Protein AF-A0A2N4YP76-F1 (afdb_monomer_lite)

pLDDT: mean 96.49, std 4.51, range [64.56, 98.94]

Foldseek 3Di:
DQAEEQEAAFLVSQVVQCVVLVVDPRYAYAAFHALLRLVVDDPVRLVSSLVSCPRPRHQAHDPAFDAPPVCNDPPVSRLVRRLSSLVSQLVVLGEYEYEDHPQQVVRCVSCVVRLVSHPAYEHACDQDALVSVVVCVVSPHAYEHELCCLDPVRNVRVVVCVVVHDPVRYDYDHPFQANDNPPDPPDDPDNGD

InterPro domains:
  IPR001130 3'-5' ssDNA/RNA exonuclease TatD-like [PF01026] (2-186)
  IPR001130 3'-5' ssDNA/RNA exonuclease TatD-like [PIRSF005902] (1-183)
  IPR001130 3'-5' ssDNA/RNA exonuclease TatD-like [cd01310] (1-182)
  IPR018228 Deoxyribonuclease, TatD-related, conserved site [PS01090] (95-105)
  IPR018228 Deoxyribonuclease, TatD-related, conserved site [PS01091] (161-177)
  IPR032466 Metal-dependent hydrolase [SSF51556] (1-193)
  IPR050891 TatD-type Metallo-dependent Hydrolase [PTHR10060] (1-184)

Radius of gyration: 16.31 Å; chains: 1; bounding box: 38×35×45 Å

Structure (mmCIF, N/CA/C/O backbone):
data_AF-A0A2N4YP76-F1
#
_entry.id   AF-A0A2N4YP76-F1
#
loop_
_atom_site.group_PDB
_atom_site.id
_atom_site.type_symbol
_atom_site.label_atom_id
_atom_site.label_alt_id
_atom_site.label_comp_id
_atom_site.label_asym_id
_atom_site.label_entity_id
_atom_site.label_seq_id
_atom_site.pdbx_PDB_ins_code
_atom_site.Cartn_x
_atom_site.Cartn_y
_atom_site.Cartn_z
_atom_site.occupancy
_atom_site.B_iso_or_equiv
_atom_site.auth_seq_id
_atom_site.auth_comp_id
_atom_site.auth_asym_id
_atom_site.auth_atom_id
_atom_site.pdbx_PDB_model_num
ATOM 1 N N . VAL A 1 1 ? -5.312 -4.808 -19.546 1.00 89.19 1 VAL A N 1
ATOM 2 C CA . VAL A 1 1 ? -5.594 -4.383 -18.156 1.00 89.19 1 VAL A CA 1
ATOM 3 C C . VAL A 1 1 ? -7.102 -4.237 -18.027 1.00 89.19 1 VAL A C 1
ATOM 5 O O . VAL A 1 1 ? -7.674 -3.541 -18.854 1.00 89.19 1 VAL A O 1
ATOM 8 N N . HIS A 1 2 ? -7.742 -4.953 -17.097 1.00 94.50 2 HIS A N 1
ATOM 9 C CA . HIS A 1 2 ? -9.207 -4.934 -16.904 1.00 94.50 2 HIS A CA 1
ATOM 10 C C . HIS A 1 2 ? -9.650 -4.123 -15.677 1.00 94.50 2 HIS A C 1
ATOM 12 O O . HIS A 1 2 ? -10.835 -3.845 -15.533 1.00 94.50 2 HIS A O 1
ATOM 18 N N . GLY A 1 3 ? -8.705 -3.731 -14.821 1.00 97.12 3 GLY A N 1
ATOM 19 C CA . GLY A 1 3 ? -8.939 -2.840 -13.697 1.00 97.12 3 GLY A CA 1
ATOM 20 C C . GLY A 1 3 ? -7.639 -2.188 -13.235 1.00 97.12 3 GLY A C 1
ATOM 21 O O . GLY A 1 3 ? -6.561 -2.729 -13.494 1.00 97.12 3 GLY A O 1
ATOM 22 N N . MET A 1 4 ? -7.745 -1.027 -12.595 1.00 98.19 4 MET A N 1
ATOM 23 C CA . MET A 1 4 ? -6.620 -0.277 -12.029 1.00 98.19 4 MET A CA 1
ATOM 24 C C . MET A 1 4 ? -6.944 0.147 -10.597 1.00 98.19 4 MET A C 1
ATOM 26 O O . MET A 1 4 ? -8.053 0.603 -10.322 1.00 98.19 4 MET A O 1
ATOM 30 N N . LE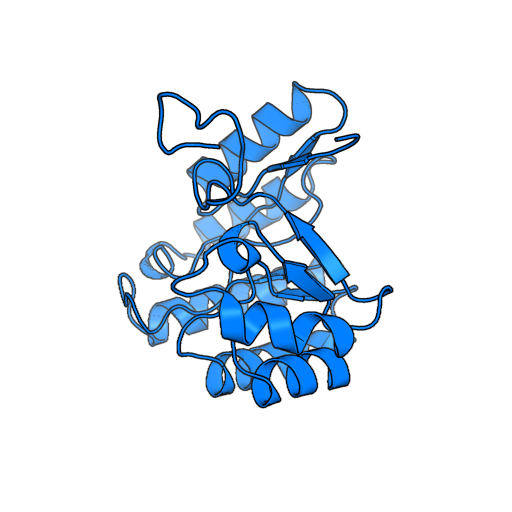U A 1 5 ? -5.966 0.015 -9.703 1.00 98.69 5 LEU A N 1
ATOM 31 C CA . LEU A 1 5 ? -6.016 0.570 -8.355 1.00 98.69 5 LEU A CA 1
ATOM 32 C C . LEU A 1 5 ? -5.124 1.814 -8.326 1.00 98.69 5 LEU A C 1
ATOM 34 O O . LEU A 1 5 ? -3.922 1.720 -8.550 1.00 98.69 5 LEU A O 1
ATOM 38 N N . LEU A 1 6 ? -5.732 2.978 -8.127 1.00 98.69 6 LEU A N 1
ATOM 39 C CA . LEU A 1 6 ? -5.060 4.270 -8.093 1.00 98.69 6 LEU A CA 1
ATOM 40 C C . LEU A 1 6 ? -4.583 4.553 -6.666 1.00 98.69 6 LEU A C 1
ATOM 42 O O . LEU A 1 6 ? -5.397 4.687 -5.749 1.00 98.69 6 LEU A O 1
ATOM 46 N N . THR A 1 7 ? -3.273 4.643 -6.483 1.00 98.69 7 THR A N 1
ATOM 47 C CA . THR A 1 7 ? -2.667 4.817 -5.163 1.00 98.69 7 THR A CA 1
ATOM 48 C C . THR A 1 7 ? -2.802 6.258 -4.671 1.00 98.69 7 THR A C 1
ATOM 50 O O . THR A 1 7 ? -2.434 7.200 -5.372 1.00 98.69 7 THR A O 1
ATOM 53 N N . GLY A 1 8 ? -3.320 6.434 -3.457 1.00 98.62 8 GLY A N 1
ATOM 54 C CA . GLY A 1 8 ? -3.218 7.676 -2.693 1.00 98.62 8 GLY A CA 1
ATOM 55 C C . GLY A 1 8 ? -2.054 7.599 -1.707 1.00 98.62 8 GLY A C 1
ATOM 56 O O . GLY A 1 8 ? -1.984 6.645 -0.937 1.00 98.62 8 GLY A O 1
ATOM 57 N N . THR A 1 9 ? -1.151 8.584 -1.713 1.00 98.56 9 THR A N 1
ATOM 58 C CA . THR A 1 9 ? 0.028 8.593 -0.817 1.00 98.56 9 THR A CA 1
ATOM 59 C C . THR A 1 9 ? -0.056 9.637 0.300 1.00 98.56 9 THR A C 1
ATOM 61 O O . THR A 1 9 ? 0.714 9.606 1.253 1.00 98.56 9 THR A O 1
ATOM 64 N N . ASN A 1 10 ? -1.028 10.540 0.234 1.00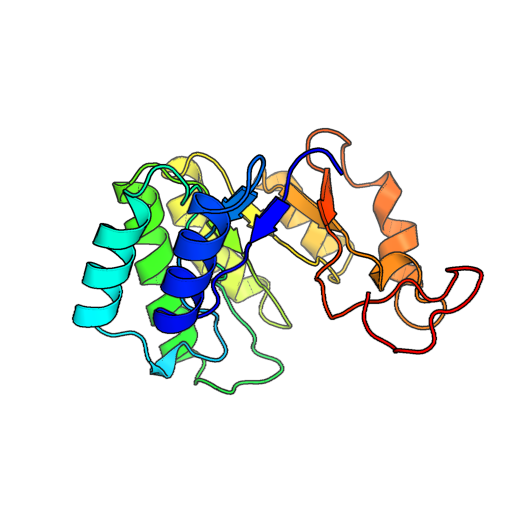 98.56 10 ASN A N 1
ATOM 65 C CA . ASN A 1 10 ? -1.410 11.460 1.303 1.00 98.56 10 ASN A CA 1
ATOM 66 C C . ASN A 1 10 ? -2.884 11.849 1.132 1.00 98.56 10 ASN A C 1
ATOM 68 O O . ASN A 1 10 ? -3.543 11.412 0.186 1.00 98.56 10 ASN A O 1
ATOM 72 N N . LEU A 1 11 ? -3.430 12.676 2.028 1.00 98.50 11 LEU A N 1
ATOM 73 C CA . LEU A 1 11 ? -4.843 13.060 1.963 1.00 98.50 11 LEU A CA 1
ATOM 74 C C . LEU A 1 11 ? -5.223 13.772 0.641 1.00 98.50 11 LEU A C 1
ATOM 76 O O . LEU A 1 11 ? -6.173 13.317 -0.004 1.00 98.50 11 LEU A O 1
ATOM 80 N N . PRO A 1 12 ? -4.524 14.835 0.185 1.00 98.62 12 PRO A N 1
ATOM 81 C CA . PRO A 1 12 ? -4.821 15.463 -1.104 1.00 98.62 12 PRO A CA 1
ATOM 82 C C . PRO A 1 12 ? -4.757 14.508 -2.301 1.00 98.62 12 PRO A C 1
ATOM 84 O O . PRO A 1 12 ? -5.600 14.599 -3.199 1.00 98.62 12 PRO A O 1
ATOM 87 N N . GLU A 1 13 ? -3.777 13.604 -2.339 1.00 98.69 13 GLU A N 1
ATOM 88 C CA . GLU A 1 13 ? -3.642 12.623 -3.419 1.00 98.69 13 GLU A CA 1
ATOM 89 C C . GLU A 1 13 ? -4.694 11.520 -3.338 1.00 98.69 13 GLU A C 1
ATOM 91 O O . GLU A 1 13 ? -5.275 11.171 -4.360 1.00 98.69 13 GLU A O 1
ATOM 96 N N . SER A 1 14 ? -5.039 11.051 -2.140 1.00 98.81 14 SER A N 1
ATOM 97 C CA . SER A 1 14 ? -6.125 10.086 -1.930 1.00 98.81 14 SER A CA 1
ATOM 98 C C . SER A 1 14 ? -7.459 10.641 -2.435 1.00 98.81 14 SER A C 1
ATOM 100 O O . SER A 1 14 ? -8.209 9.959 -3.130 1.00 98.81 14 SER A O 1
ATOM 102 N N . GLN A 1 15 ? -7.742 11.920 -2.167 1.00 98.75 15 GLN A N 1
ATOM 103 C CA . GLN A 1 15 ? -8.933 12.593 -2.693 1.00 98.75 15 GLN A CA 1
ATOM 104 C C . GLN A 1 15 ? -8.907 12.715 -4.225 1.00 98.75 15 GLN A C 1
ATOM 106 O O . GLN A 1 15 ? -9.950 12.642 -4.873 1.00 98.75 15 GLN A O 1
ATOM 111 N N . GLN A 1 16 ? -7.735 12.933 -4.826 1.00 98.69 16 GLN A N 1
ATOM 112 C CA . GLN A 1 16 ? -7.593 12.965 -6.285 1.00 98.69 16 GLN A CA 1
ATOM 113 C C . GLN A 1 16 ? -7.789 11.576 -6.898 1.00 98.69 16 GLN A C 1
ATOM 115 O O . GLN A 1 16 ? -8.546 11.451 -7.862 1.00 98.69 16 GLN A O 1
ATOM 120 N N . ALA A 1 17 ? -7.178 10.547 -6.312 1.00 98.75 17 ALA A N 1
ATOM 121 C CA . ALA A 1 17 ? -7.305 9.158 -6.733 1.00 98.75 17 ALA A CA 1
ATOM 122 C C . ALA A 1 17 ? -8.768 8.696 -6.685 1.00 98.75 17 ALA A C 1
ATOM 124 O O . ALA A 1 17 ? -9.267 8.166 -7.676 1.00 98.75 17 ALA A O 1
ATOM 125 N N . GLN A 1 18 ? -9.493 8.995 -5.602 1.00 98.69 18 GLN A N 1
ATOM 126 C CA . GLN A 1 18 ? -10.920 8.682 -5.477 1.00 98.69 18 GLN A CA 1
ATOM 127 C C . GLN A 1 18 ? -11.770 9.392 -6.543 1.00 98.69 18 GLN A C 1
ATOM 129 O O . GLN A 1 18 ? -12.637 8.766 -7.164 1.00 98.69 18 GLN A O 1
ATOM 134 N N . ARG A 1 19 ? -11.503 10.676 -6.825 1.00 98.62 19 ARG A N 1
ATOM 135 C CA . ARG A 1 19 ? -12.207 11.412 -7.890 1.00 98.62 19 ARG A CA 1
ATOM 136 C C . ARG A 1 19 ? -11.948 10.810 -9.268 1.00 98.62 19 ARG A C 1
ATOM 138 O O . ARG A 1 19 ? -12.878 10.685 -10.062 1.00 98.62 19 ARG A O 1
ATOM 145 N N . MET A 1 20 ? -10.707 10.421 -9.553 1.00 98.44 20 MET A N 1
ATOM 146 C CA . MET A 1 20 ? -10.356 9.749 -10.805 1.00 98.44 20 MET A CA 1
ATOM 147 C C . MET A 1 20 ? -11.025 8.377 -10.908 1.00 98.44 20 MET A C 1
ATOM 149 O O . MET A 1 20 ? -11.612 8.067 -11.943 1.00 98.44 20 MET A O 1
ATOM 153 N N . ALA A 1 21 ? -11.003 7.588 -9.834 1.00 98.50 21 ALA A N 1
ATOM 154 C CA . ALA A 1 21 ? -11.652 6.284 -9.783 1.00 98.50 21 ALA A CA 1
ATOM 155 C C . ALA A 1 21 ? -13.175 6.381 -9.970 1.00 98.50 21 ALA A C 1
ATOM 157 O O . ALA A 1 21 ? -13.782 5.520 -10.595 1.00 98.50 21 ALA A O 1
ATOM 158 N N . SER A 1 22 ? -13.790 7.471 -9.507 1.00 97.81 22 SER A N 1
ATOM 159 C CA . SER A 1 22 ? -15.216 7.745 -9.728 1.00 97.81 22 SER A CA 1
ATOM 160 C C . SER A 1 22 ? -15.542 8.158 -11.164 1.00 97.81 22 SER A C 1
ATOM 162 O O . SER A 1 22 ? -16.673 7.985 -11.614 1.00 97.81 22 SER A O 1
ATOM 164 N N . HIS A 1 23 ? -14.575 8.730 -11.882 1.00 97.94 23 HIS A N 1
ATOM 165 C CA . HIS A 1 23 ? -14.768 9.225 -13.243 1.00 97.94 23 HIS A CA 1
ATOM 166 C C . HIS A 1 23 ? -14.539 8.147 -14.312 1.00 97.94 23 HIS A C 1
ATOM 168 O O . HIS A 1 23 ? -15.233 8.132 -15.329 1.00 97.94 23 HIS A O 1
ATOM 174 N N . TYR A 1 24 ? -13.576 7.249 -14.097 1.00 97.62 24 TYR A N 1
ATOM 175 C CA . TYR A 1 24 ? -13.190 6.226 -15.068 1.00 97.62 24 TYR A CA 1
ATOM 176 C C . TYR A 1 24 ? -13.703 4.838 -14.668 1.00 97.62 24 TYR A C 1
ATOM 178 O O . TYR A 1 24 ? -13.516 4.385 -13.544 1.00 97.62 24 TYR A O 1
ATOM 186 N N . SER A 1 25 ? -14.315 4.120 -15.612 1.00 96.38 25 SER A N 1
ATOM 187 C CA . SER A 1 25 ? -14.775 2.745 -15.391 1.00 96.38 25 SER A CA 1
ATOM 188 C C . SER A 1 25 ? -13.609 1.777 -15.172 1.00 96.38 25 SER A C 1
ATOM 190 O O . SER A 1 25 ? -12.620 1.839 -15.903 1.00 96.38 25 SER A O 1
ATOM 192 N N . GLY A 1 26 ? -13.764 0.826 -14.246 1.00 97.06 26 GLY A N 1
ATOM 193 C CA . GLY A 1 26 ? -12.725 -0.164 -13.936 1.00 97.06 26 GLY A CA 1
ATOM 194 C C . GLY A 1 26 ? -11.577 0.398 -13.092 1.00 97.06 26 GLY A C 1
ATOM 195 O O . GLY A 1 26 ? -10.505 -0.201 -13.048 1.00 97.06 26 GLY A O 1
ATOM 196 N N . CYS A 1 27 ? -11.784 1.540 -12.440 1.00 98.38 27 CYS A N 1
ATOM 197 C CA . CYS A 1 27 ? -10.824 2.130 -11.522 1.00 98.38 27 CYS A CA 1
ATOM 198 C C . CYS A 1 27 ? -11.354 2.090 -10.089 1.00 98.38 27 CYS A C 1
ATOM 200 O O . CYS A 1 27 ? -12.520 2.382 -9.831 1.00 98.38 27 CYS A O 1
ATOM 202 N N . TRP A 1 28 ? -10.455 1.787 -9.165 1.00 98.81 28 TRP A N 1
ATOM 203 C CA . TRP A 1 28 ? -10.631 1.937 -7.725 1.00 98.81 28 TRP A CA 1
ATOM 204 C C . TRP A 1 28 ? -9.456 2.735 -7.181 1.00 98.81 28 TRP A C 1
ATOM 206 O O . TRP A 1 28 ? -8.494 2.988 -7.904 1.00 98.81 28 TRP A O 1
ATOM 216 N N . SER A 1 29 ? -9.506 3.125 -5.918 1.00 98.88 29 SER A N 1
ATOM 217 C CA . SER A 1 29 ? -8.411 3.828 -5.265 1.00 98.88 29 SER A CA 1
ATOM 218 C C . SER A 1 29 ? -8.131 3.297 -3.868 1.00 98.88 29 SER A C 1
ATOM 220 O O . SER A 1 29 ? -8.958 2.624 -3.248 1.00 98.88 29 SER A O 1
ATOM 222 N N . THR A 1 30 ? -6.951 3.628 -3.365 1.00 98.94 30 THR A N 1
ATOM 223 C CA . THR A 1 30 ? -6.621 3.531 -1.944 1.00 98.94 30 THR A CA 1
ATOM 224 C C . THR A 1 30 ? -6.822 4.899 -1.278 1.00 98.94 30 THR A C 1
ATOM 226 O O . THR A 1 30 ? -6.947 5.920 -1.963 1.00 98.94 30 THR A O 1
ATOM 229 N N . ALA A 1 31 ? -6.862 4.937 0.053 1.00 98.94 31 ALA A N 1
ATOM 230 C CA . ALA A 1 31 ? -6.745 6.180 0.810 1.00 98.94 31 ALA A CA 1
ATOM 231 C C . ALA A 1 31 ? -5.819 5.997 2.015 1.00 98.94 31 ALA A C 1
ATOM 233 O O . ALA A 1 31 ? -6.031 5.102 2.836 1.00 98.94 31 ALA A O 1
ATOM 234 N N . GLY A 1 32 ? -4.803 6.847 2.136 1.00 98.75 32 GLY A N 1
ATOM 235 C CA . GLY A 1 32 ? -3.802 6.722 3.188 1.00 98.75 32 GLY A CA 1
ATOM 236 C C . GLY A 1 32 ? -2.747 7.821 3.178 1.00 98.75 32 GLY A C 1
ATOM 237 O O . GLY A 1 32 ? -2.850 8.816 2.457 1.00 98.75 32 GLY A O 1
ATOM 238 N N . VAL A 1 33 ? -1.750 7.631 4.038 1.00 98.88 33 VAL A N 1
ATOM 239 C CA . VAL A 1 33 ? -0.568 8.476 4.199 1.00 98.88 33 VAL A CA 1
ATOM 240 C C . VAL A 1 33 ? 0.674 7.588 4.194 1.00 98.88 33 VAL A C 1
ATOM 242 O O . VAL A 1 33 ? 0.889 6.774 5.100 1.00 98.88 33 VAL A O 1
ATOM 245 N N . HIS A 1 34 ? 1.489 7.784 3.167 1.00 98.81 34 HIS A N 1
ATOM 246 C CA . HIS A 1 34 ? 2.745 7.104 2.916 1.00 98.81 34 HIS A CA 1
ATOM 247 C C . HIS A 1 34 ? 3.794 7.530 3.956 1.00 98.81 34 HIS A C 1
ATOM 249 O O . HIS A 1 34 ? 3.777 8.682 4.398 1.00 98.81 34 HIS A O 1
ATOM 255 N N . PRO A 1 35 ? 4.748 6.660 4.345 1.00 98.56 35 PRO A N 1
ATOM 256 C CA . PRO A 1 35 ? 5.790 6.985 5.323 1.00 98.56 35 PRO A CA 1
ATOM 257 C C . PRO A 1 35 ? 6.565 8.273 5.040 1.00 98.56 35 PRO A C 1
ATOM 259 O O . PRO A 1 35 ? 6.999 8.945 5.973 1.00 98.56 35 PRO A O 1
ATOM 262 N N . HIS A 1 36 ? 6.742 8.656 3.775 1.00 98.19 36 HIS A N 1
ATOM 263 C CA . HIS A 1 36 ? 7.417 9.920 3.453 1.00 98.19 36 HIS A CA 1
ATOM 264 C C . HIS A 1 36 ? 6.659 11.136 4.000 1.00 98.19 36 HIS A C 1
ATOM 266 O O . HIS A 1 36 ? 7.300 12.047 4.520 1.00 98.19 36 HIS A O 1
ATOM 272 N N . ASP A 1 37 ? 5.327 11.082 3.991 1.00 97.94 37 ASP A N 1
ATOM 273 C CA . ASP A 1 37 ? 4.422 12.119 4.493 1.00 97.94 37 ASP A CA 1
ATOM 274 C C . ASP A 1 37 ? 3.905 11.814 5.914 1.00 97.94 37 ASP A C 1
ATOM 276 O O . ASP A 1 37 ? 2.942 12.435 6.371 1.00 97.94 37 ASP A O 1
ATOM 280 N N . GLY A 1 38 ? 4.530 10.883 6.648 1.00 97.06 38 GLY A N 1
ATOM 281 C CA . GLY A 1 38 ? 4.103 10.476 7.995 1.00 97.06 38 GLY A CA 1
ATOM 282 C C . GLY A 1 38 ? 3.993 11.635 8.997 1.00 97.06 38 GLY A C 1
ATOM 283 O O . GLY A 1 38 ? 3.085 11.653 9.824 1.00 97.06 38 GLY A O 1
ATOM 284 N N . SER A 1 39 ? 4.848 12.652 8.871 1.00 97.81 39 SER A N 1
ATOM 285 C CA . SER A 1 39 ? 4.814 13.894 9.665 1.00 97.81 39 SER A CA 1
ATOM 286 C C . SER A 1 39 ? 3.543 14.734 9.463 1.00 97.81 39 SER A C 1
ATOM 288 O O . SER A 1 39 ? 3.201 15.552 10.315 1.00 97.81 39 SER A O 1
ATOM 290 N N . SER A 1 40 ? 2.809 14.528 8.363 1.00 97.56 40 SER A N 1
ATOM 291 C CA . SER A 1 40 ? 1.526 15.198 8.106 1.00 97.56 40 SER A CA 1
ATOM 292 C C . SER A 1 40 ? 0.344 14.557 8.843 1.00 97.56 40 SER A C 1
ATOM 294 O O . SER A 1 40 ? -0.751 15.131 8.880 1.00 97.56 40 SER A O 1
ATOM 296 N N . TRP A 1 41 ? 0.540 13.373 9.437 1.00 98.38 41 TRP A N 1
ATOM 297 C CA . TRP A 1 41 ? -0.523 12.662 10.132 1.00 98.38 41 TRP A CA 1
ATOM 298 C C . TRP A 1 41 ? -1.017 13.452 11.347 1.00 98.38 41 TRP A C 1
ATOM 300 O O . TRP A 1 41 ? -0.258 13.877 12.215 1.00 98.38 41 TRP A O 1
ATOM 310 N N . SER A 1 42 ? -2.331 13.631 11.424 1.00 98.38 42 SER A N 1
ATOM 311 C CA . SER A 1 42 ? -3.003 14.343 12.508 1.00 98.38 42 SER A CA 1
ATOM 312 C C . SER A 1 42 ? -4.419 13.795 12.695 1.00 98.38 42 SER A C 1
ATOM 314 O O . SER A 1 42 ? -4.943 13.157 11.780 1.00 98.38 42 SER A O 1
ATOM 316 N N . PRO A 1 43 ? -5.093 14.071 13.827 1.00 98.12 43 PRO A N 1
ATOM 317 C CA . PRO A 1 43 ? -6.483 13.654 14.025 1.00 98.12 43 PRO A CA 1
ATOM 318 C C . PRO A 1 43 ? -7.435 14.137 12.918 1.00 98.12 43 PRO A C 1
ATOM 320 O O . PRO A 1 43 ? -8.337 13.408 12.523 1.00 98.12 43 PRO A O 1
ATOM 323 N N . ALA A 1 44 ? -7.204 15.334 12.367 1.00 98.50 44 ALA A N 1
ATOM 324 C CA . ALA A 1 44 ? -8.004 15.859 11.260 1.00 98.50 44 ALA A CA 1
ATOM 325 C C . ALA A 1 44 ? -7.781 15.075 9.955 1.00 98.50 44 ALA A C 1
ATOM 327 O O . ALA A 1 44 ? -8.730 14.820 9.217 1.00 98.50 44 ALA A O 1
ATOM 328 N N . VAL A 1 45 ? -6.536 14.668 9.681 1.00 98.62 45 VAL A N 1
ATOM 329 C CA . VAL A 1 45 ? -6.212 13.809 8.531 1.00 98.62 45 VAL A CA 1
ATOM 330 C C . VAL A 1 45 ? -6.805 12.414 8.716 1.00 98.62 45 VAL A C 1
ATOM 332 O O . VAL A 1 45 ? -7.378 11.882 7.769 1.00 98.62 45 VAL A O 1
ATOM 335 N N . ALA A 1 46 ? -6.739 11.853 9.925 1.00 98.56 46 ALA A N 1
ATOM 336 C CA . ALA A 1 46 ? -7.339 10.560 10.244 1.00 98.56 46 ALA A CA 1
ATOM 337 C C . ALA A 1 46 ? -8.853 10.555 9.971 1.00 98.56 46 ALA A C 1
ATOM 339 O O . ALA A 1 46 ? -9.339 9.677 9.262 1.00 98.56 46 ALA A O 1
ATOM 340 N N . GLU A 1 47 ? -9.578 11.573 10.445 1.00 98.69 47 GLU A N 1
ATOM 341 C CA . GLU A 1 47 ? -11.022 11.723 10.210 1.00 98.69 47 GLU A CA 1
ATOM 342 C C . GLU A 1 47 ? -11.356 11.893 8.717 1.00 98.69 47 GLU A C 1
ATOM 344 O O . GLU A 1 47 ? -12.325 11.329 8.200 1.00 98.69 47 GLU A O 1
ATOM 349 N N . ALA A 1 48 ? -10.527 12.645 7.989 1.00 98.75 48 ALA A N 1
ATOM 350 C CA . ALA A 1 48 ? -10.713 12.844 6.559 1.00 98.75 48 ALA A CA 1
ATOM 351 C C . ALA A 1 48 ? -10.482 11.552 5.756 1.00 98.75 48 ALA A C 1
ATOM 353 O O . ALA A 1 48 ? -11.257 11.262 4.845 1.00 98.75 48 ALA A O 1
ATOM 354 N N . ILE A 1 49 ? -9.460 10.760 6.103 1.00 98.81 49 ILE A N 1
ATOM 355 C CA . ILE A 1 49 ? -9.223 9.438 5.506 1.00 98.81 49 ILE A CA 1
ATOM 356 C C . ILE A 1 49 ? -10.354 8.473 5.873 1.00 98.81 49 ILE A C 1
ATOM 358 O O . ILE A 1 49 ? -10.844 7.778 4.989 1.00 98.81 49 ILE A O 1
ATOM 362 N N . TYR A 1 50 ? -10.823 8.475 7.125 1.00 98.75 50 TYR A N 1
ATOM 363 C CA . TYR A 1 50 ? -11.964 7.665 7.564 1.00 98.75 50 TYR A CA 1
ATOM 364 C C . TYR A 1 50 ? -13.215 7.947 6.729 1.00 98.75 50 TYR A C 1
ATOM 366 O O . TYR A 1 50 ? -13.867 7.029 6.234 1.00 98.75 50 TYR A O 1
ATOM 374 N N . THR A 1 51 ? -13.526 9.228 6.530 1.00 98.69 51 THR A N 1
ATOM 375 C CA . THR A 1 51 ? -14.664 9.651 5.708 1.00 98.69 51 THR A CA 1
ATOM 376 C C . THR A 1 51 ? -14.479 9.224 4.254 1.00 98.69 51 THR A C 1
ATOM 378 O O . THR A 1 51 ? -15.386 8.640 3.665 1.00 98.69 51 THR A O 1
ATOM 381 N N . LEU A 1 52 ? -13.296 9.471 3.683 1.00 98.81 52 LEU A N 1
ATOM 382 C CA . LEU A 1 52 ? -12.991 9.155 2.288 1.00 98.81 52 LEU A CA 1
ATOM 383 C C . LEU A 1 52 ? -13.032 7.646 2.009 1.00 98.81 52 LEU A C 1
ATOM 385 O O . LEU A 1 52 ? -13.516 7.234 0.961 1.00 98.81 52 LEU A O 1
ATOM 389 N N . ALA A 1 53 ? -12.575 6.819 2.950 1.00 98.62 53 ALA A N 1
ATOM 390 C CA . ALA A 1 53 ? -12.548 5.363 2.829 1.00 98.62 53 ALA A CA 1
ATOM 391 C C . ALA A 1 53 ? -13.941 4.717 2.730 1.00 98.62 53 ALA A C 1
ATOM 393 O O . ALA A 1 53 ? -14.054 3.552 2.362 1.00 98.62 53 ALA A O 1
ATOM 394 N N . ARG A 1 54 ? -15.008 5.466 3.029 1.00 98.06 54 ARG A N 1
ATOM 395 C CA . ARG A 1 54 ? -16.398 5.007 2.890 1.00 98.06 54 ARG A CA 1
ATOM 396 C C . ARG A 1 54 ? -16.971 5.242 1.491 1.00 98.06 54 ARG A C 1
ATOM 398 O O . ARG A 1 54 ? -18.092 4.807 1.223 1.00 98.06 54 ARG A O 1
ATOM 405 N N . GLU A 1 55 ? -16.241 5.927 0.613 1.00 98.56 55 GLU A N 1
ATOM 406 C CA . GLU A 1 55 ? -16.623 6.070 -0.789 1.00 98.56 55 GLU A CA 1
ATOM 407 C C . GLU A 1 55 ? -16.509 4.718 -1.517 1.00 98.56 55 GLU A C 1
ATOM 409 O O . GLU A 1 55 ? -15.509 4.022 -1.342 1.00 98.56 55 GLU A O 1
ATOM 414 N N . PRO A 1 56 ? -17.465 4.338 -2.388 1.00 97.88 56 PRO A N 1
ATOM 415 C CA . PRO A 1 56 ? -17.482 3.016 -3.028 1.00 97.88 56 PRO A CA 1
ATOM 416 C C . PRO A 1 56 ? -16.228 2.668 -3.843 1.00 97.88 56 PRO A C 1
ATOM 418 O O . PRO A 1 56 ? -15.937 1.496 -4.077 1.00 97.88 56 PRO A O 1
ATOM 421 N N . GLN A 1 57 ? -15.515 3.682 -4.333 1.00 98.44 57 GLN A N 1
ATOM 422 C CA . GLN A 1 57 ? -14.305 3.519 -5.133 1.00 98.44 57 GLN A CA 1
ATOM 423 C C . GLN A 1 57 ? -13.058 3.296 -4.276 1.00 98.44 57 GLN A C 1
ATOM 425 O O . GLN A 1 57 ? -12.060 2.816 -4.810 1.00 98.44 57 GLN A O 1
ATOM 430 N N . VAL A 1 58 ? -13.093 3.624 -2.980 1.00 98.81 58 VAL A N 1
ATOM 431 C CA . VAL A 1 58 ? -11.957 3.435 -2.077 1.00 98.81 58 VAL A CA 1
ATOM 432 C C . VAL A 1 58 ? -12.041 2.045 -1.458 1.00 98.81 58 VAL A C 1
ATOM 434 O O . VAL A 1 58 ? -12.950 1.750 -0.692 1.00 98.81 58 VAL A O 1
ATOM 437 N N . VAL A 1 59 ? -11.097 1.171 -1.807 1.00 98.81 59 VAL A N 1
ATOM 438 C CA . VAL A 1 59 ? -11.191 -0.272 -1.495 1.00 98.81 59 VAL A CA 1
ATOM 439 C C . VAL A 1 59 ? -10.096 -0.786 -0.567 1.00 98.81 59 VAL A C 1
ATOM 441 O O . VAL A 1 59 ? -10.131 -1.948 -0.171 1.00 98.81 59 VAL A O 1
ATOM 444 N N . ALA A 1 60 ? -9.127 0.057 -0.210 1.00 98.88 60 ALA A N 1
ATOM 445 C CA . ALA A 1 60 ? -8.056 -0.286 0.717 1.00 98.88 60 ALA A CA 1
ATOM 446 C C . ALA A 1 60 ? -7.519 0.956 1.438 1.00 98.88 60 ALA A C 1
ATOM 448 O O . ALA A 1 60 ? -7.537 2.064 0.891 1.00 98.88 60 ALA A O 1
ATOM 449 N N . ILE A 1 61 ? -6.994 0.746 2.643 1.00 98.94 61 ILE A N 1
ATOM 450 C CA . ILE A 1 61 ? -6.237 1.762 3.376 1.00 98.94 61 ILE A CA 1
ATOM 451 C C . ILE A 1 61 ? -4.772 1.691 2.961 1.00 98.94 61 ILE A C 1
ATOM 453 O O . ILE A 1 61 ? -4.173 0.619 2.958 1.00 98.94 61 ILE A O 1
ATOM 457 N N . GLY A 1 62 ? -4.199 2.834 2.609 1.00 98.56 62 GLY A N 1
ATOM 458 C CA . GLY A 1 62 ? -2.831 2.953 2.121 1.00 98.56 62 GLY A CA 1
ATOM 459 C C . GLY A 1 62 ? -2.730 3.899 0.923 1.00 98.56 62 GLY A C 1
ATOM 460 O O . GLY A 1 62 ? -3.725 4.458 0.475 1.00 98.56 62 GLY A O 1
ATOM 461 N N . GLU A 1 63 ? -1.559 4.119 0.356 1.00 98.69 63 GLU A N 1
ATOM 462 C CA . GLU A 1 63 ? -0.293 3.479 0.702 1.00 98.69 63 GLU A CA 1
ATOM 463 C C . GLU A 1 63 ? 0.200 3.901 2.090 1.00 98.69 63 GLU A C 1
ATOM 465 O O . GLU A 1 63 ? 0.249 5.087 2.403 1.00 98.69 63 GLU A O 1
ATOM 470 N N . CYS A 1 64 ? 0.532 2.935 2.947 1.00 98.81 64 CYS A N 1
ATOM 471 C CA . CYS A 1 64 ? 1.040 3.186 4.297 1.00 98.81 6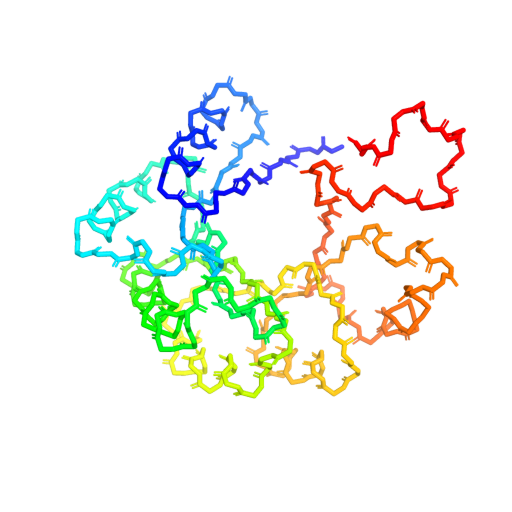4 CYS A CA 1
ATOM 472 C C . CYS A 1 64 ? 2.112 2.162 4.684 1.00 98.81 64 CYS A C 1
ATOM 474 O O . CYS A 1 64 ? 2.238 1.121 4.049 1.00 98.81 64 CYS A O 1
ATOM 476 N N . GLY A 1 65 ? 2.909 2.442 5.713 1.00 98.69 65 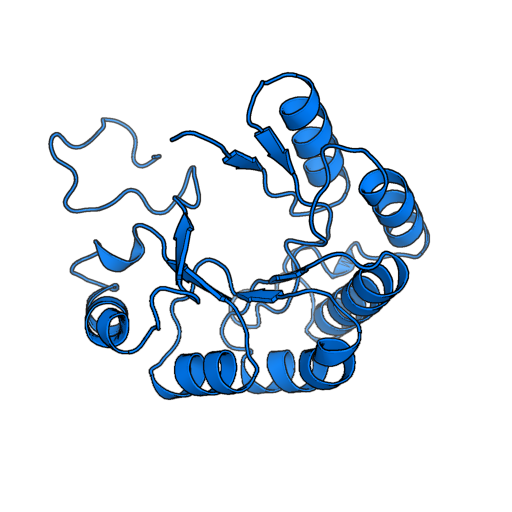GLY A N 1
ATOM 477 C CA . GLY A 1 65 ? 3.982 1.545 6.145 1.00 98.69 65 GLY A CA 1
ATOM 478 C C . GLY A 1 65 ? 5.228 2.311 6.562 1.00 98.69 65 GLY A C 1
ATOM 479 O O . GLY A 1 65 ? 5.100 3.385 7.146 1.00 98.69 65 GLY A O 1
ATOM 480 N N . LEU A 1 66 ? 6.414 1.764 6.279 1.00 98.75 66 LEU A N 1
ATOM 481 C CA . LEU A 1 66 ? 7.701 2.304 6.738 1.00 98.75 66 LEU A CA 1
ATOM 482 C C . LEU A 1 66 ? 8.728 2.403 5.597 1.00 98.75 66 LEU A C 1
ATOM 484 O O . LEU A 1 66 ? 8.904 1.470 4.817 1.00 98.75 66 LEU A O 1
ATOM 488 N N . ASP A 1 67 ? 9.455 3.517 5.535 1.00 98.31 67 ASP A N 1
ATOM 489 C CA . ASP A 1 67 ? 10.622 3.720 4.670 1.00 98.31 67 ASP A CA 1
ATOM 490 C C . ASP A 1 67 ? 11.762 4.339 5.494 1.00 98.31 67 ASP A C 1
ATOM 492 O O . ASP A 1 67 ? 11.871 5.563 5.644 1.00 98.31 67 ASP A O 1
ATOM 496 N N . PHE A 1 68 ? 12.623 3.472 6.033 1.00 97.19 68 PHE A N 1
ATOM 497 C CA . PHE A 1 68 ? 13.792 3.876 6.824 1.00 97.19 68 PHE A CA 1
ATOM 498 C C . PHE A 1 68 ? 15.031 4.145 5.967 1.00 97.19 68 PHE A C 1
ATOM 500 O O . PHE A 1 68 ? 16.087 4.503 6.492 1.00 97.19 68 PHE A O 1
ATOM 507 N N . ASN A 1 69 ? 14.899 4.036 4.644 1.00 93.88 69 ASN A N 1
ATOM 508 C CA . ASN A 1 69 ? 15.959 4.382 3.712 1.00 93.88 69 ASN A CA 1
ATOM 509 C C . ASN A 1 69 ? 15.972 5.888 3.410 1.00 93.88 69 ASN A C 1
ATOM 511 O O . ASN A 1 69 ? 17.034 6.510 3.381 1.00 93.88 69 ASN A O 1
ATOM 515 N N . ARG A 1 70 ? 14.795 6.485 3.169 1.00 87.94 70 ARG A N 1
ATOM 516 C CA . ARG A 1 70 ? 14.664 7.911 2.817 1.00 87.94 70 ARG A CA 1
ATOM 517 C C . ARG A 1 70 ? 14.504 8.824 4.027 1.00 87.94 70 ARG A C 1
ATOM 519 O O . ARG A 1 70 ? 15.049 9.923 3.999 1.00 87.94 70 ARG A O 1
ATOM 526 N N . ASN A 1 71 ? 13.779 8.379 5.060 1.00 89.81 71 ASN A N 1
ATOM 527 C CA . ASN A 1 71 ? 13.532 9.132 6.300 1.00 89.81 71 ASN A CA 1
ATOM 528 C C . ASN A 1 71 ? 13.081 10.592 6.082 1.00 89.81 71 ASN A C 1
ATOM 530 O O . ASN A 1 71 ? 13.551 11.499 6.765 1.00 89.81 71 ASN A O 1
ATOM 534 N N . PHE A 1 72 ? 12.171 10.838 5.130 1.00 94.75 72 PHE A N 1
ATOM 535 C CA . PHE A 1 72 ? 11.588 12.177 4.946 1.00 94.75 72 PHE A CA 1
ATOM 536 C C . PHE A 1 72 ? 10.671 12.591 6.106 1.00 94.75 72 PHE A C 1
ATOM 538 O O . PHE A 1 72 ? 10.562 13.777 6.400 1.00 94.75 72 PHE A O 1
ATOM 545 N N . SER A 1 73 ? 10.088 11.611 6.799 1.00 96.75 73 SER A N 1
ATOM 546 C CA . SER A 1 73 ? 9.532 11.756 8.146 1.00 96.75 73 SER A CA 1
ATOM 547 C C . SER A 1 73 ? 10.341 10.889 9.114 1.00 96.75 73 SER A C 1
ATOM 549 O O . SER A 1 73 ? 10.915 9.870 8.708 1.00 96.75 73 SER A O 1
ATOM 551 N N . THR A 1 74 ? 10.409 11.279 10.386 1.00 98.31 74 THR A N 1
ATOM 552 C CA . THR A 1 74 ? 11.144 10.528 11.417 1.00 98.31 74 THR A CA 1
ATOM 553 C C . THR A 1 74 ? 10.537 9.136 11.628 1.00 98.31 74 THR A C 1
ATOM 555 O O . THR A 1 74 ? 9.333 8.963 11.424 1.00 98.31 74 THR A O 1
ATOM 558 N N . PRO A 1 75 ? 11.314 8.134 12.083 1.00 98.19 75 PRO A N 1
ATOM 559 C CA . PRO A 1 75 ? 10.772 6.810 12.389 1.00 98.19 75 PRO A CA 1
ATOM 560 C C . PRO A 1 75 ? 9.556 6.860 13.322 1.00 98.19 75 PRO A C 1
ATOM 562 O O . PRO A 1 75 ? 8.577 6.163 13.094 1.00 98.19 75 PRO A O 1
ATOM 565 N N . GLN A 1 76 ? 9.568 7.744 14.322 1.00 98.50 76 GLN A N 1
ATOM 566 C CA . GLN A 1 76 ? 8.459 7.914 15.259 1.00 98.50 76 GLN A CA 1
ATOM 567 C C . GLN A 1 76 ? 7.179 8.401 14.565 1.00 98.50 76 GLN A C 1
ATOM 569 O O . GLN A 1 76 ? 6.100 7.884 14.848 1.00 98.50 76 GLN A O 1
ATOM 574 N N . GLU A 1 77 ? 7.288 9.364 13.648 1.00 98.62 77 GLU A N 1
ATOM 575 C CA . GLU A 1 77 ? 6.149 9.858 12.862 1.00 98.62 77 GLU A CA 1
ATOM 576 C C . GLU A 1 77 ? 5.615 8.780 11.914 1.00 98.62 77 GLU A C 1
ATOM 578 O O . GLU A 1 77 ? 4.404 8.576 11.835 1.00 98.62 77 GLU A O 1
ATOM 583 N N . GLN A 1 78 ? 6.509 8.042 11.246 1.00 98.81 78 GLN A N 1
ATOM 584 C CA . GLN A 1 78 ? 6.130 6.938 10.361 1.00 98.81 78 GLN A CA 1
ATOM 585 C C . GLN A 1 78 ? 5.387 5.835 11.124 1.00 98.81 78 GLN A C 1
ATOM 587 O O . GLN A 1 78 ? 4.310 5.411 10.711 1.00 98.81 78 GLN A O 1
ATOM 592 N N . GLU A 1 79 ? 5.918 5.393 12.266 1.00 98.81 79 GLU A N 1
ATOM 593 C CA . GLU A 1 79 ? 5.301 4.348 13.085 1.00 98.81 79 GLU A CA 1
ATOM 594 C C . GLU A 1 79 ? 3.942 4.773 13.653 1.00 98.81 79 GLU A C 1
ATOM 596 O O . GLU A 1 79 ? 3.010 3.962 13.688 1.00 98.81 79 GLU A O 1
ATOM 601 N N . ALA A 1 80 ? 3.813 6.034 14.080 1.00 98.75 80 ALA A N 1
ATOM 602 C CA . ALA A 1 80 ? 2.557 6.580 14.581 1.00 98.75 80 ALA A CA 1
ATOM 603 C C . ALA A 1 80 ? 1.486 6.620 13.480 1.00 98.75 80 ALA A C 1
ATOM 605 O O . ALA A 1 80 ? 0.373 6.128 13.689 1.00 98.75 80 ALA A O 1
ATOM 606 N N . ALA A 1 81 ? 1.831 7.142 12.298 1.00 98.81 81 ALA A N 1
ATOM 607 C CA . ALA A 1 81 ? 0.934 7.186 11.147 1.00 98.81 81 ALA A CA 1
ATOM 608 C C . ALA A 1 81 ? 0.563 5.778 10.657 1.00 98.81 81 ALA A C 1
ATOM 610 O O . ALA A 1 81 ? -0.601 5.515 10.352 1.00 98.81 81 ALA A O 1
ATOM 611 N N . PHE A 1 82 ? 1.525 4.853 10.608 1.00 98.88 82 PHE A N 1
ATOM 612 C CA . PHE A 1 82 ? 1.281 3.476 10.189 1.00 98.88 82 PHE A CA 1
ATOM 613 C C . PHE A 1 82 ? 0.338 2.755 11.160 1.00 98.88 82 PHE A C 1
ATOM 615 O O . PHE A 1 82 ? -0.685 2.214 10.742 1.00 98.88 82 PHE A O 1
ATOM 622 N N . SER A 1 83 ? 0.616 2.820 12.464 1.00 98.81 83 SER A N 1
ATOM 623 C CA . SER A 1 83 ? -0.210 2.170 13.492 1.00 98.81 83 SER A CA 1
ATOM 624 C C . SER A 1 83 ? -1.646 2.700 13.507 1.00 98.81 83 SER A C 1
ATOM 626 O O . SER A 1 83 ? -2.589 1.926 13.672 1.00 98.81 83 SER A O 1
ATOM 628 N N . ALA A 1 84 ? -1.830 4.007 13.304 1.00 98.75 84 ALA A N 1
ATOM 629 C CA . ALA A 1 84 ? -3.155 4.615 13.238 1.00 98.75 84 ALA A CA 1
ATOM 630 C C . ALA A 1 84 ? -3.945 4.163 11.997 1.00 98.75 84 ALA A C 1
ATOM 632 O O . ALA A 1 84 ? -5.142 3.897 12.091 1.00 98.75 84 ALA A O 1
ATOM 633 N N . GLN A 1 85 ? -3.280 4.012 10.850 1.00 98.88 85 GLN A N 1
ATOM 634 C CA . GLN A 1 85 ? -3.913 3.510 9.628 1.00 98.88 85 GLN A CA 1
ATOM 635 C C . GLN A 1 85 ? -4.278 2.023 9.721 1.00 98.88 85 GLN A C 1
ATOM 637 O O . GLN A 1 85 ? -5.330 1.634 9.221 1.00 98.88 85 GLN A O 1
ATOM 642 N N . LEU A 1 86 ? -3.482 1.200 10.415 1.00 98.88 86 LEU A N 1
ATOM 643 C CA . LEU A 1 86 ? -3.843 -0.193 10.719 1.00 98.88 86 LEU A CA 1
ATOM 644 C C . LEU A 1 86 ? -5.097 -0.279 11.600 1.00 98.88 86 LEU A C 1
ATOM 646 O O . LEU A 1 86 ? -5.975 -1.105 11.346 1.00 98.88 86 LEU A O 1
ATOM 650 N N . ALA A 1 87 ? -5.206 0.600 12.601 1.00 98.81 87 ALA A N 1
ATOM 651 C CA . ALA A 1 87 ? -6.399 0.692 13.437 1.00 98.81 87 ALA A CA 1
ATOM 652 C C . ALA A 1 87 ? -7.642 1.072 12.625 1.00 98.81 87 ALA A C 1
ATOM 654 O O . ALA A 1 87 ? -8.687 0.438 12.766 1.00 98.81 87 ALA A O 1
ATOM 655 N N . LEU A 1 88 ? -7.501 2.050 11.731 1.00 98.50 88 LEU A N 1
ATOM 656 C CA . LEU A 1 88 ? -8.571 2.504 10.846 1.00 98.50 88 LEU A CA 1
ATOM 657 C C . LEU A 1 88 ? -9.004 1.413 9.854 1.00 98.50 88 LEU A C 1
ATOM 659 O O . LEU A 1 88 ? -10.198 1.197 9.660 1.00 98.50 88 LEU A O 1
ATOM 663 N N . ALA A 1 89 ? -8.052 0.675 9.280 1.00 98.81 89 ALA A N 1
ATOM 664 C CA . ALA A 1 89 ? -8.334 -0.458 8.400 1.00 98.81 89 ALA A CA 1
ATOM 665 C C . ALA A 1 89 ? -9.106 -1.574 9.118 1.00 98.81 89 ALA A C 1
ATOM 667 O O . ALA A 1 89 ? -10.063 -2.115 8.565 1.00 98.81 89 ALA A O 1
ATOM 668 N N . ALA A 1 90 ? -8.731 -1.884 10.363 1.00 98.75 90 ALA A N 1
ATOM 669 C CA . ALA A 1 90 ? -9.435 -2.865 11.184 1.00 98.75 90 ALA A CA 1
ATOM 670 C C . ALA A 1 90 ? -10.863 -2.413 11.524 1.00 98.75 90 ALA A C 1
ATOM 672 O O . ALA A 1 90 ? -11.803 -3.193 11.383 1.00 98.75 90 ALA A O 1
ATOM 673 N N . GLU A 1 91 ? -11.045 -1.150 11.919 1.00 98.56 91 GLU A N 1
ATOM 674 C CA . GLU A 1 91 ? -12.371 -0.595 12.215 1.00 98.56 91 GLU A CA 1
ATOM 675 C C . GLU A 1 91 ? -13.300 -0.646 10.994 1.00 98.56 91 GLU A C 1
ATOM 677 O O . GLU A 1 91 ? -14.460 -1.043 11.103 1.00 98.56 91 GLU A O 1
ATOM 682 N N . LEU A 1 92 ? -12.778 -0.296 9.817 1.00 98.50 92 LEU A N 1
ATOM 683 C CA . LEU A 1 92 ? -13.536 -0.283 8.566 1.00 98.50 92 LEU A CA 1
ATOM 684 C C . LEU A 1 92 ? -13.634 -1.660 7.893 1.00 98.50 92 LEU A C 1
ATOM 686 O O . LEU A 1 92 ? -14.305 -1.785 6.871 1.00 98.50 92 LEU A O 1
ATOM 690 N N . SER A 1 93 ? -12.991 -2.694 8.450 1.00 98.56 93 SER A N 1
ATOM 691 C CA . SER A 1 93 ? -12.880 -4.022 7.831 1.00 98.56 93 SER A CA 1
ATOM 692 C C . SER A 1 93 ? -12.345 -3.960 6.391 1.00 98.56 93 SER A C 1
ATOM 694 O O . SER A 1 93 ? -12.864 -4.625 5.494 1.00 98.56 93 SER A O 1
ATOM 696 N N . MET A 1 94 ? -11.305 -3.153 6.163 1.00 98.81 94 MET A N 1
ATOM 697 C CA . MET A 1 94 ? -10.686 -2.928 4.852 1.00 98.81 94 MET A CA 1
ATOM 698 C C . MET A 1 94 ? -9.275 -3.517 4.780 1.00 98.81 94 MET A C 1
ATOM 700 O O . MET A 1 94 ? -8.551 -3.501 5.779 1.00 98.81 94 MET A O 1
ATOM 704 N N . PRO A 1 95 ? -8.847 -4.025 3.610 1.00 98.88 95 PRO A N 1
ATOM 705 C CA . PRO A 1 95 ? -7.478 -4.482 3.433 1.00 98.88 95 PRO A CA 1
ATOM 706 C C . PRO A 1 95 ? -6.498 -3.303 3.435 1.00 98.88 95 PRO A C 1
ATOM 708 O O . PRO A 1 95 ? -6.880 -2.151 3.206 1.00 98.88 95 PRO A O 1
ATOM 711 N N . VAL A 1 96 ? -5.220 -3.607 3.655 1.00 98.94 96 VAL A N 1
ATOM 712 C CA . VAL A 1 96 ? -4.138 -2.612 3.669 1.00 98.94 96 VAL A CA 1
ATOM 713 C C . VAL A 1 96 ? -3.196 -2.767 2.475 1.00 98.94 96 VAL A C 1
ATOM 715 O O . VAL A 1 96 ? -2.801 -3.881 2.122 1.00 98.94 96 VAL A O 1
ATOM 718 N N . PHE A 1 97 ? -2.835 -1.636 1.869 1.00 98.94 97 PHE A N 1
ATOM 719 C CA . PHE A 1 97 ? -1.861 -1.514 0.785 1.00 98.94 97 PHE A CA 1
ATOM 720 C C . PHE A 1 97 ? -0.553 -0.951 1.356 1.00 98.94 97 PHE A C 1
ATOM 722 O O . PHE A 1 97 ? -0.484 0.223 1.731 1.00 98.94 97 PHE A O 1
ATOM 729 N N . LEU A 1 98 ? 0.451 -1.818 1.503 1.00 98.88 98 LEU A N 1
ATOM 730 C CA . LEU A 1 98 ? 1.593 -1.599 2.389 1.00 98.88 98 LEU A CA 1
ATOM 731 C C . LEU A 1 98 ? 2.890 -1.337 1.636 1.00 98.88 98 LEU A C 1
ATOM 733 O O . LEU A 1 98 ? 3.221 -2.076 0.714 1.00 98.88 98 LEU A O 1
ATOM 737 N N . HIS A 1 99 ? 3.664 -0.371 2.121 1.00 98.75 99 HIS A N 1
ATOM 738 C CA . HIS A 1 99 ? 5.036 -0.084 1.706 1.00 98.75 99 HIS A CA 1
ATOM 739 C C . HIS A 1 99 ? 6.027 -0.455 2.807 1.00 98.75 99 HIS A C 1
ATOM 741 O O . HIS A 1 99 ? 5.849 -0.088 3.971 1.00 98.75 99 HIS A O 1
ATOM 747 N N . CYS A 1 100 ? 7.109 -1.138 2.445 1.00 98.38 100 CYS A N 1
ATOM 748 C CA . CYS A 1 100 ? 8.211 -1.405 3.362 1.00 98.38 100 CYS A CA 1
ATOM 749 C C . CYS A 1 100 ? 9.551 -1.272 2.641 1.00 98.38 100 CYS A C 1
ATOM 751 O O . CYS A 1 100 ? 9.794 -1.936 1.633 1.00 98.38 100 CYS A O 1
ATOM 753 N N . ARG A 1 101 ? 10.449 -0.445 3.185 1.00 97.19 101 ARG A N 1
ATOM 754 C CA . ARG A 1 101 ? 11.836 -0.328 2.721 1.00 97.19 101 ARG A CA 1
ATOM 755 C C . ARG A 1 101 ? 12.791 -0.129 3.893 1.00 97.19 101 ARG A C 1
ATOM 757 O O . ARG A 1 101 ? 12.617 0.803 4.675 1.00 97.19 101 ARG A O 1
ATOM 764 N N . ASP A 1 102 ? 13.801 -0.995 3.982 1.00 96.19 102 ASP A N 1
ATOM 765 C CA . ASP A 1 102 ? 14.828 -1.027 5.037 1.00 96.19 102 ASP A CA 1
ATOM 766 C C . ASP A 1 102 ? 14.254 -1.017 6.471 1.00 96.19 102 ASP A C 1
ATOM 768 O O . ASP A 1 102 ? 14.869 -0.501 7.402 1.00 96.19 102 ASP A O 1
ATOM 772 N N . ALA A 1 103 ? 13.049 -1.571 6.652 1.00 97.56 103 ALA A N 1
ATOM 773 C CA . ALA A 1 103 ? 12.280 -1.479 7.895 1.00 97.56 103 ALA A CA 1
ATOM 774 C C . ALA A 1 103 ? 11.531 -2.776 8.266 1.00 97.56 103 ALA A C 1
ATOM 776 O O . ALA A 1 103 ? 10.644 -2.734 9.118 1.00 97.56 103 ALA A O 1
ATOM 777 N N . HIS A 1 104 ? 11.867 -3.915 7.643 1.00 98.31 104 HIS A N 1
ATOM 778 C CA . HIS A 1 104 ? 11.088 -5.166 7.694 1.00 98.31 104 HIS A CA 1
ATOM 779 C C . HIS A 1 104 ? 10.753 -5.638 9.115 1.00 98.31 104 HIS A C 1
ATOM 781 O O . HIS A 1 104 ? 9.579 -5.817 9.441 1.00 98.31 104 HIS A O 1
ATOM 787 N N . ASP A 1 105 ? 11.752 -5.744 9.995 1.00 98.19 105 ASP A N 1
ATOM 788 C CA . ASP A 1 105 ? 11.546 -6.214 11.373 1.00 98.19 105 ASP A CA 1
ATOM 789 C C . ASP A 1 105 ? 10.540 -5.344 12.133 1.00 98.19 105 ASP A C 1
ATOM 791 O O . ASP A 1 105 ? 9.640 -5.841 12.820 1.00 98.19 105 ASP A O 1
ATOM 795 N N . ARG A 1 106 ? 10.668 -4.018 11.995 1.00 98.56 106 ARG A N 1
ATOM 796 C CA . ARG A 1 106 ? 9.789 -3.071 12.681 1.00 98.56 106 ARG A CA 1
ATOM 797 C C . ARG A 1 106 ? 8.401 -3.040 12.056 1.00 98.56 106 ARG A C 1
ATOM 799 O O . ARG A 1 106 ? 7.409 -3.013 12.785 1.00 98.56 106 ARG A O 1
ATOM 806 N N . PHE A 1 107 ? 8.338 -3.096 10.730 1.00 98.81 107 PHE A N 1
ATOM 807 C CA . PHE A 1 107 ? 7.110 -3.182 9.952 1.00 98.81 107 PHE A CA 1
ATOM 808 C C . PHE A 1 107 ? 6.275 -4.393 10.377 1.00 98.81 107 PHE A C 1
ATOM 810 O O . PHE A 1 107 ? 5.112 -4.234 10.753 1.00 98.81 107 PHE A O 1
ATOM 817 N N . LEU A 1 108 ? 6.875 -5.586 10.430 1.00 98.56 108 LEU A N 1
ATOM 818 C CA . LEU A 1 108 ? 6.180 -6.792 10.875 1.00 98.56 108 LEU A CA 1
ATOM 819 C C . LEU A 1 108 ? 5.803 -6.739 12.356 1.00 98.56 108 LEU A C 1
ATOM 821 O O . LEU A 1 108 ? 4.715 -7.189 12.716 1.00 98.56 108 LEU A O 1
ATOM 825 N N . ALA A 1 109 ? 6.658 -6.188 13.222 1.00 98.69 109 ALA A N 1
ATOM 826 C CA . ALA A 1 109 ? 6.333 -6.028 14.639 1.00 98.69 109 ALA A CA 1
ATOM 827 C C . ALA A 1 109 ? 5.073 -5.170 14.854 1.00 98.69 109 ALA A C 1
ATOM 829 O O . ALA A 1 109 ? 4.275 -5.473 15.742 1.00 98.69 109 ALA A O 1
ATOM 830 N N . LEU A 1 110 ? 4.883 -4.131 14.036 1.00 98.75 110 LEU A N 1
ATOM 831 C CA . LEU A 1 110 ? 3.692 -3.282 14.073 1.00 98.75 110 LEU A CA 1
ATOM 832 C C . LEU A 1 110 ? 2.481 -3.917 13.391 1.00 98.75 110 LEU A C 1
ATOM 834 O O . LEU A 1 110 ? 1.376 -3.753 13.894 1.00 98.75 110 LEU A O 1
ATOM 838 N N . LEU A 1 111 ? 2.669 -4.649 12.290 1.00 98.75 111 LEU A N 1
ATOM 839 C CA . LEU A 1 111 ? 1.581 -5.245 11.510 1.00 98.75 111 LEU A CA 1
ATOM 840 C C . LEU A 1 111 ? 0.966 -6.487 12.174 1.00 98.75 111 LEU A C 1
ATOM 842 O O . LEU A 1 111 ? -0.256 -6.635 12.178 1.00 98.75 111 LEU A O 1
ATOM 846 N N . LYS A 1 112 ? 1.790 -7.376 12.749 1.00 98.50 112 LYS A N 1
ATOM 847 C CA . LYS A 1 112 ? 1.366 -8.689 13.283 1.00 98.50 112 LYS A CA 1
ATOM 848 C C . LYS A 1 112 ? 0.119 -8.638 14.188 1.00 98.50 112 LYS A C 1
ATOM 850 O O . LYS A 1 112 ? -0.781 -9.443 13.961 1.00 98.50 112 LYS A O 1
ATOM 855 N N . PRO A 1 113 ? -0.012 -7.703 15.153 1.00 98.50 113 PRO A N 1
ATOM 856 C CA . PRO A 1 113 ? -1.192 -7.619 16.026 1.00 98.50 113 PRO A CA 1
ATOM 857 C C . PRO A 1 113 ? -2.515 -7.266 15.322 1.00 98.50 113 PRO A C 1
ATOM 859 O O . PRO A 1 113 ? -3.576 -7.317 15.954 1.00 98.50 113 PRO A O 1
ATOM 862 N N . TRP A 1 114 ? -2.458 -6.856 14.052 1.00 98.56 114 TRP A N 1
ATOM 863 C CA . TRP A 1 114 ? -3.609 -6.421 13.263 1.00 98.56 114 TRP A CA 1
ATOM 864 C C . TRP A 1 114 ? -4.042 -7.427 12.203 1.00 98.56 114 TRP A C 1
ATOM 866 O O . TRP A 1 114 ? -5.164 -7.307 11.726 1.00 98.56 114 TRP A O 1
ATOM 876 N N . LEU A 1 115 ? -3.211 -8.417 11.856 1.00 98.06 115 LEU A N 1
ATOM 877 C CA . LEU A 1 115 ? -3.484 -9.348 10.751 1.00 98.06 115 LEU A CA 1
ATOM 878 C C . LEU A 1 115 ? -4.807 -10.108 10.911 1.00 98.06 115 LEU A C 1
ATOM 880 O O . LEU A 1 115 ? -5.518 -10.296 9.935 1.00 98.06 115 LEU A O 1
ATOM 884 N N . GLU A 1 116 ? -5.180 -10.480 12.137 1.00 97.88 116 GLU A N 1
ATOM 885 C CA . GLU A 1 116 ? -6.460 -11.153 12.413 1.00 97.88 116 GLU A CA 1
ATOM 886 C C . GLU A 1 116 ? -7.670 -10.200 12.424 1.00 97.88 116 GLU A C 1
ATOM 888 O O . GLU A 1 116 ? -8.813 -10.644 12.506 1.00 97.88 116 GLU A O 1
ATOM 893 N N . LYS A 1 117 ? -7.433 -8.885 12.374 1.00 98.44 117 LYS A N 1
ATOM 894 C CA . LYS A 1 117 ? -8.459 -7.832 12.473 1.00 98.44 117 LYS A CA 1
ATOM 895 C C . LYS A 1 117 ? -8.739 -7.141 11.140 1.00 98.44 117 LYS A C 1
ATOM 897 O O . LYS A 1 117 ? -9.648 -6.322 11.070 1.00 98.44 117 LYS A O 1
ATOM 902 N N . ILE A 1 118 ? -7.957 -7.442 10.108 1.00 98.50 118 ILE A N 1
ATOM 903 C CA . ILE A 1 118 ? -8.105 -6.898 8.757 1.00 98.50 118 ILE A CA 1
ATOM 904 C C . ILE A 1 118 ? -8.359 -8.047 7.774 1.00 98.50 118 ILE A C 1
ATOM 906 O O . ILE A 1 118 ? -7.844 -9.146 7.967 1.00 98.50 118 ILE A O 1
ATOM 910 N N . PRO A 1 119 ? -9.133 -7.830 6.699 1.00 98.19 119 PRO A N 1
ATOM 911 C CA . PRO A 1 119 ? -9.467 -8.885 5.741 1.00 98.19 119 PRO A CA 1
ATOM 912 C C . PRO A 1 119 ? -8.282 -9.315 4.862 1.00 98.19 119 PRO A C 1
ATOM 914 O O . PRO A 1 119 ? -8.342 -10.364 4.224 1.00 98.19 119 PRO A O 1
ATOM 917 N N . GLY A 1 120 ? -7.219 -8.509 4.786 1.00 98.25 120 GLY A N 1
ATOM 918 C CA . GLY A 1 120 ? -6.037 -8.824 3.996 1.00 98.25 120 GLY A CA 1
ATOM 919 C C . GLY A 1 120 ? -5.001 -7.705 3.990 1.00 98.25 120 GLY A C 1
ATOM 920 O O . GLY A 1 120 ? -5.278 -6.566 4.362 1.00 98.25 120 GLY A O 1
ATOM 921 N N . ALA A 1 121 ? -3.799 -8.046 3.543 1.00 98.75 121 ALA A N 1
ATOM 922 C CA . ALA A 1 121 ? -2.674 -7.133 3.428 1.00 98.75 121 ALA A CA 1
ATOM 923 C C . ALA A 1 121 ? -1.859 -7.483 2.182 1.00 98.75 121 ALA A C 1
ATOM 925 O O . ALA A 1 121 ? -1.555 -8.657 1.955 1.00 98.75 121 ALA A O 1
ATOM 926 N N . VAL A 1 122 ? -1.495 -6.473 1.394 1.00 98.81 122 VAL A N 1
ATOM 927 C CA . VAL A 1 122 ? -0.532 -6.606 0.296 1.00 98.81 122 VAL A CA 1
ATOM 928 C C . VAL A 1 122 ? 0.691 -5.761 0.608 1.00 98.81 122 VAL A C 1
ATOM 930 O O . VAL A 1 122 ? 0.556 -4.572 0.880 1.00 98.81 122 VAL A O 1
ATOM 933 N N . LEU A 1 123 ? 1.873 -6.373 0.561 1.00 98.62 123 LEU A N 1
ATOM 934 C CA . LEU A 1 123 ? 3.136 -5.647 0.504 1.00 98.62 123 LEU A CA 1
ATOM 935 C C . LEU A 1 123 ? 3.435 -5.362 -0.969 1.00 98.62 123 LEU A C 1
ATOM 937 O O . LEU A 1 123 ? 3.808 -6.270 -1.718 1.00 98.62 123 LEU A O 1
ATOM 941 N N . HIS A 1 124 ? 3.165 -4.125 -1.386 1.00 98.00 124 HIS A N 1
ATOM 942 C CA . HIS A 1 124 ? 3.316 -3.692 -2.773 1.00 98.00 124 HIS A CA 1
ATOM 943 C C . HIS A 1 124 ? 4.790 -3.445 -3.110 1.00 98.00 124 HIS A C 1
ATOM 945 O O . HIS A 1 124 ? 5.624 -3.251 -2.223 1.00 98.00 124 HIS A O 1
ATOM 951 N N . CYS A 1 125 ? 5.101 -3.491 -4.402 1.00 97.06 125 CYS A N 1
ATOM 952 C CA . CYS A 1 125 ? 6.406 -3.242 -4.996 1.00 97.06 125 CYS A CA 1
ATOM 953 C C . CYS A 1 125 ? 7.537 -3.950 -4.234 1.00 97.06 125 CYS A C 1
ATOM 955 O O . CYS A 1 125 ? 8.553 -3.352 -3.872 1.00 97.06 125 CYS A O 1
ATOM 957 N N . PHE A 1 126 ? 7.350 -5.246 -3.962 1.00 97.38 126 PHE A N 1
ATOM 958 C CA . PHE A 1 126 ? 8.277 -6.012 -3.144 1.00 97.38 126 PHE A CA 1
ATOM 959 C C . PHE A 1 126 ? 9.642 -6.132 -3.830 1.00 97.38 126 PHE A C 1
ATOM 961 O O . PHE A 1 126 ? 9.770 -6.680 -4.926 1.00 97.38 126 PHE A O 1
ATOM 968 N N . THR A 1 127 ? 10.682 -5.662 -3.143 1.00 95.00 127 THR A N 1
ATOM 969 C CA . THR A 1 127 ? 12.087 -5.777 -3.566 1.00 95.00 127 THR A CA 1
ATOM 970 C C . THR A 1 127 ? 12.985 -6.312 -2.448 1.00 95.00 127 THR A C 1
ATOM 972 O O . THR A 1 127 ? 14.182 -6.028 -2.444 1.00 95.00 127 THR A O 1
ATOM 975 N N . GLY A 1 128 ? 12.402 -7.006 -1.468 1.00 93.69 128 GLY A N 1
ATOM 976 C CA . GLY A 1 128 ? 13.131 -7.592 -0.347 1.00 93.69 128 GLY A CA 1
ATOM 977 C C . GLY A 1 128 ? 13.812 -8.918 -0.692 1.00 93.69 128 GLY A C 1
ATOM 978 O O . GLY A 1 128 ? 13.808 -9.393 -1.830 1.00 93.69 128 GLY A O 1
ATOM 979 N N . SER A 1 129 ? 14.388 -9.521 0.336 1.00 95.00 129 SER A N 1
ATOM 980 C CA . SER A 1 129 ? 15.146 -10.770 0.309 1.00 95.00 129 SER A CA 1
ATOM 981 C C . SER A 1 129 ? 14.264 -12.024 0.414 1.00 95.00 129 SER A C 1
ATOM 983 O O . SER A 1 129 ? 13.061 -11.971 0.686 1.00 95.00 129 SER A O 1
ATOM 985 N N . ARG A 1 130 ? 14.888 -13.201 0.248 1.00 95.31 130 ARG A N 1
ATOM 986 C CA . ARG A 1 130 ? 14.224 -14.511 0.393 1.00 95.31 130 ARG A CA 1
ATOM 987 C C . ARG A 1 130 ? 13.606 -14.726 1.777 1.00 95.31 130 ARG A C 1
ATOM 989 O O . ARG A 1 130 ? 12.540 -15.325 1.870 1.00 95.31 130 ARG A O 1
ATOM 996 N N . SER A 1 131 ? 14.288 -14.302 2.839 1.00 96.00 131 SER A N 1
ATOM 997 C CA . SER A 1 131 ? 13.775 -14.452 4.205 1.00 96.00 131 SER A CA 1
ATOM 998 C C . SER A 1 131 ? 12.562 -13.558 4.430 1.00 96.00 131 SER A C 1
ATOM 1000 O O . SER A 1 131 ? 11.549 -14.026 4.936 1.00 96.00 131 SER A O 1
ATOM 1002 N N . GLU A 1 132 ? 12.627 -12.309 3.967 1.00 97.25 132 GLU A N 1
ATOM 1003 C CA . GLU A 1 132 ? 11.542 -11.341 4.140 1.00 97.25 132 GLU A CA 1
ATOM 1004 C C . GLU A 1 132 ? 10.269 -11.776 3.403 1.00 97.25 132 GLU A C 1
ATOM 1006 O O . GLU A 1 132 ? 9.183 -11.724 3.979 1.00 97.25 132 GLU A O 1
ATOM 1011 N N . VAL A 1 133 ? 10.382 -12.276 2.162 1.00 96.62 133 VAL A N 1
ATOM 1012 C CA . VAL A 1 133 ? 9.202 -12.782 1.439 1.00 96.62 133 VAL A CA 1
ATOM 1013 C C . VAL A 1 133 ? 8.611 -14.017 2.116 1.00 96.62 133 VAL A C 1
ATOM 1015 O O . VAL A 1 133 ? 7.391 -14.120 2.207 1.00 96.62 133 VAL A O 1
ATOM 1018 N N . GLN A 1 134 ? 9.442 -14.930 2.633 1.00 97.38 134 GLN A N 1
ATOM 1019 C CA . GLN A 1 134 ? 8.951 -16.119 3.329 1.00 97.38 134 GLN A CA 1
ATOM 1020 C C . GLN A 1 134 ? 8.191 -15.740 4.602 1.00 97.38 134 GLN A C 1
ATOM 1022 O O . GLN A 1 134 ? 7.091 -16.234 4.814 1.00 97.38 134 GLN A O 1
ATOM 1027 N N . GLU A 1 135 ? 8.718 -14.809 5.399 1.00 97.88 135 GLU A N 1
ATOM 1028 C CA . GLU A 1 135 ? 8.027 -14.318 6.595 1.00 97.88 135 GLU A CA 1
ATOM 1029 C C . GLU A 1 135 ? 6.689 -13.647 6.261 1.00 97.88 135 GLU A C 1
ATOM 1031 O O . GLU A 1 135 ? 5.692 -13.875 6.946 1.00 97.88 135 GLU A O 1
ATOM 1036 N N . CYS A 1 136 ? 6.634 -12.847 5.193 1.00 98.19 136 CYS A N 1
ATOM 1037 C CA . CYS A 1 136 ? 5.386 -12.250 4.720 1.00 98.19 136 CYS A CA 1
ATOM 1038 C C . CYS A 1 136 ? 4.370 -13.321 4.283 1.00 98.19 136 CYS A C 1
ATOM 1040 O O . CYS A 1 136 ? 3.188 -13.221 4.619 1.00 98.19 136 CYS A O 1
ATOM 1042 N N . LEU A 1 137 ? 4.817 -14.357 3.570 1.00 98.06 137 LEU A N 1
ATOM 1043 C CA . LEU A 1 137 ? 3.966 -15.464 3.124 1.00 98.06 137 LEU A CA 1
ATOM 1044 C C . LEU A 1 137 ? 3.454 -16.313 4.294 1.00 98.06 137 LEU A C 1
ATOM 1046 O O . LEU A 1 137 ? 2.271 -16.654 4.314 1.00 98.06 137 LEU A O 1
ATOM 1050 N N . ASP A 1 138 ? 4.300 -16.593 5.288 1.00 98.12 138 ASP A N 1
ATOM 1051 C CA . ASP A 1 138 ? 3.931 -17.322 6.510 1.00 98.12 138 ASP A CA 1
ATOM 1052 C C . ASP A 1 138 ? 2.863 -16.565 7.319 1.00 98.12 138 ASP A C 1
ATOM 1054 O O . ASP A 1 138 ? 2.010 -17.169 7.969 1.00 98.12 138 ASP A O 1
ATOM 1058 N N . LEU A 1 139 ? 2.874 -15.231 7.234 1.00 98.12 139 LEU A N 1
ATOM 1059 C CA . LEU A 1 139 ? 1.868 -14.338 7.817 1.00 98.12 139 LEU A CA 1
ATOM 1060 C C . LEU A 1 139 ? 0.636 -14.125 6.921 1.00 98.12 139 LEU A C 1
ATOM 1062 O O . LEU A 1 139 ? -0.290 -13.409 7.303 1.00 98.12 139 LEU A O 1
ATOM 1066 N N . GLY A 1 140 ? 0.597 -14.742 5.739 1.00 97.94 140 GLY A N 1
ATOM 1067 C CA . GLY A 1 140 ? -0.543 -14.696 4.828 1.00 97.94 140 GLY A CA 1
ATOM 1068 C C . GLY A 1 140 ? -0.688 -13.396 4.033 1.00 97.94 140 GLY A C 1
ATOM 1069 O O . GLY A 1 140 ? -1.788 -13.125 3.540 1.00 97.94 140 GLY A O 1
ATOM 1070 N N . LEU A 1 141 ? 0.379 -12.603 3.890 1.00 98.62 141 LEU A N 1
ATOM 1071 C CA . LEU A 1 141 ? 0.379 -11.405 3.046 1.00 98.62 141 LEU A CA 1
ATOM 1072 C C . LEU A 1 141 ? 0.367 -11.778 1.556 1.00 98.62 141 LEU A C 1
ATOM 1074 O O . LEU A 1 141 ? 0.866 -12.824 1.137 1.00 98.62 141 LEU A O 1
ATOM 1078 N N . PHE A 1 142 ? -0.182 -10.876 0.747 1.00 98.81 142 PHE A N 1
ATOM 1079 C CA . PHE A 1 142 ? 0.014 -10.859 -0.699 1.00 98.81 142 PHE A CA 1
ATOM 1080 C C . PHE A 1 142 ? 1.293 -10.094 -1.048 1.00 98.81 142 PHE A C 1
ATOM 1082 O O . PHE A 1 142 ? 1.651 -9.130 -0.368 1.00 98.81 142 PHE A O 1
ATOM 1089 N N . ILE A 1 143 ? 1.954 -10.503 -2.129 1.00 98.69 143 ILE A N 1
ATOM 1090 C CA . ILE A 1 143 ? 3.206 -9.919 -2.608 1.00 98.69 143 ILE A CA 1
ATOM 1091 C C . ILE A 1 143 ? 2.963 -9.260 -3.963 1.00 98.69 143 ILE A C 1
ATOM 1093 O O . ILE A 1 143 ? 2.591 -9.931 -4.930 1.00 98.69 143 ILE A O 1
ATOM 1097 N N . GLY A 1 144 ? 3.165 -7.946 -4.022 1.00 98.44 144 GLY A N 1
ATOM 1098 C CA . GLY A 1 144 ? 3.081 -7.162 -5.247 1.00 98.44 144 GLY A CA 1
ATOM 1099 C C . GLY A 1 144 ? 4.409 -7.145 -6.003 1.00 98.44 144 GLY A C 1
ATOM 1100 O O . GLY A 1 144 ? 5.464 -6.890 -5.418 1.00 98.44 144 GLY A O 1
ATOM 1101 N N . ILE A 1 145 ? 4.373 -7.455 -7.300 1.00 98.31 145 ILE A N 1
ATOM 1102 C CA . ILE A 1 145 ? 5.547 -7.482 -8.180 1.00 98.31 145 ILE A CA 1
ATOM 1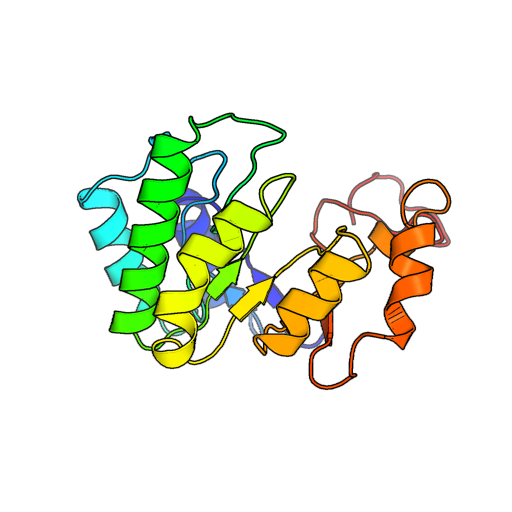103 C C . ILE A 1 145 ? 5.361 -6.498 -9.333 1.00 98.31 145 ILE A C 1
ATOM 1105 O O . ILE A 1 145 ? 4.365 -6.539 -10.061 1.00 98.31 145 ILE A O 1
ATOM 1109 N N . THR A 1 146 ? 6.380 -5.662 -9.536 1.00 97.62 146 THR A N 1
ATOM 1110 C CA . THR A 1 146 ? 6.432 -4.631 -10.578 1.00 97.62 146 THR A CA 1
ATOM 1111 C C . THR A 1 146 ? 7.425 -4.962 -11.693 1.00 97.62 146 THR A C 1
ATOM 1113 O O . THR A 1 146 ? 8.138 -5.970 -11.666 1.00 97.62 146 THR A O 1
ATOM 1116 N N . GLY A 1 147 ? 7.558 -4.044 -12.658 1.00 96.19 147 GLY A N 1
ATOM 1117 C CA . GLY A 1 147 ? 8.608 -4.062 -13.682 1.00 96.19 147 GLY A CA 1
ATOM 1118 C C . GLY A 1 147 ? 10.045 -4.026 -13.142 1.00 96.19 147 GLY A C 1
ATOM 1119 O O . GLY A 1 147 ? 10.983 -4.180 -13.927 1.00 96.19 147 GLY A O 1
ATOM 1120 N N . TRP A 1 148 ? 10.251 -3.881 -11.824 1.00 95.25 148 TRP A N 1
ATOM 1121 C CA . TRP A 1 148 ? 11.565 -4.024 -11.187 1.00 95.25 148 TRP A CA 1
ATOM 1122 C C . TRP A 1 148 ? 12.241 -5.352 -11.543 1.00 95.25 148 TRP A C 1
ATOM 1124 O O . TRP A 1 148 ? 13.447 -5.386 -11.789 1.00 95.25 148 TRP A O 1
ATOM 1134 N N . VAL A 1 149 ? 11.467 -6.436 -11.645 1.00 96.06 149 VAL A N 1
ATOM 1135 C CA . VAL A 1 149 ? 11.976 -7.779 -11.974 1.00 96.06 149 VAL A CA 1
ATOM 1136 C C . VAL A 1 149 ? 12.584 -7.875 -13.381 1.00 96.06 149 VAL A C 1
ATOM 1138 O O . VAL A 1 149 ? 13.405 -8.751 -13.660 1.00 96.06 149 VAL A O 1
ATOM 1141 N N . CYS A 1 150 ? 12.223 -6.944 -14.265 1.00 95.25 150 CYS A N 1
ATOM 1142 C CA . CYS A 1 150 ? 12.770 -6.827 -15.612 1.00 95.25 150 CYS A CA 1
ATOM 1143 C C . CYS A 1 150 ? 14.093 -6.043 -15.660 1.00 95.25 150 CYS A C 1
ATOM 1145 O O . CYS A 1 150 ? 14.681 -5.916 -16.735 1.00 95.25 150 CYS A O 1
ATOM 1147 N N . ASP A 1 151 ? 14.563 -5.477 -14.541 1.00 93.50 151 ASP A N 1
ATOM 1148 C CA . ASP A 1 151 ? 15.820 -4.731 -14.493 1.00 93.50 151 ASP A CA 1
ATOM 1149 C C . ASP A 1 151 ? 17.014 -5.682 -14.349 1.00 93.50 151 ASP A C 1
ATOM 1151 O O . ASP A 1 151 ? 17.278 -6.215 -13.272 1.00 93.50 151 ASP A O 1
ATOM 1155 N N . GLU A 1 152 ? 17.796 -5.852 -15.417 1.00 91.94 152 GLU A N 1
ATOM 1156 C CA . GLU A 1 152 ? 18.949 -6.759 -15.440 1.00 91.94 152 GLU A CA 1
ATOM 1157 C C . GLU A 1 152 ? 20.066 -6.384 -14.451 1.00 91.94 152 GLU A C 1
ATOM 1159 O O . GLU A 1 152 ? 20.991 -7.162 -14.238 1.00 91.94 152 GLU A O 1
ATOM 1164 N N . ARG A 1 153 ? 20.010 -5.183 -13.864 1.00 91.56 153 ARG A N 1
ATOM 1165 C CA . ARG A 1 153 ? 21.027 -4.659 -12.944 1.00 91.56 153 ARG A CA 1
ATOM 1166 C C . ARG A 1 153 ? 20.639 -4.805 -11.478 1.00 91.56 153 ARG A C 1
ATOM 1168 O O . ARG A 1 153 ? 21.518 -4.737 -10.627 1.00 91.56 153 ARG A O 1
ATOM 1175 N N . ARG A 1 154 ? 19.338 -4.890 -11.182 1.00 91.38 154 ARG A N 1
ATOM 1176 C CA . ARG A 1 154 ? 18.791 -4.770 -9.814 1.00 91.38 154 ARG A CA 1
ATOM 1177 C C . ARG A 1 154 ? 17.673 -5.761 -9.493 1.00 91.38 154 ARG A C 1
ATOM 1179 O O . ARG A 1 154 ? 17.389 -5.981 -8.325 1.00 91.38 154 ARG A O 1
ATOM 1186 N N . GLY A 1 155 ? 17.021 -6.326 -10.505 1.00 92.31 155 GLY A N 1
ATOM 1187 C CA . GLY A 1 155 ? 15.873 -7.220 -10.358 1.00 92.31 155 GLY A CA 1
ATOM 1188 C C . GLY A 1 155 ? 16.214 -8.706 -10.397 1.00 92.31 155 GLY A C 1
ATOM 1189 O O . GLY A 1 155 ? 15.308 -9.518 -10.250 1.00 92.31 155 GLY A O 1
ATOM 1190 N N . LEU A 1 156 ? 17.485 -9.078 -10.606 1.00 92.81 156 LEU A N 1
ATOM 1191 C CA . LEU A 1 156 ? 17.889 -10.482 -10.758 1.00 92.81 156 LEU A CA 1
ATOM 1192 C C . LEU A 1 156 ? 17.576 -11.314 -9.512 1.00 92.81 156 LEU A C 1
ATOM 1194 O O . LEU A 1 156 ? 16.990 -12.382 -9.644 1.00 92.81 156 LEU A O 1
ATOM 1198 N N . GLU A 1 157 ? 17.889 -10.797 -8.324 1.00 91.75 157 GLU A N 1
ATOM 1199 C CA . GLU A 1 157 ? 17.591 -11.487 -7.066 1.00 91.75 157 GLU A CA 1
ATOM 1200 C C . GLU A 1 157 ? 16.080 -11.701 -6.907 1.00 91.75 157 GLU A C 1
ATOM 1202 O O . GLU A 1 157 ? 15.634 -12.833 -6.755 1.00 91.75 157 GLU A O 1
ATOM 1207 N N . LEU A 1 158 ? 15.269 -10.650 -7.087 1.00 93.56 158 LEU A N 1
ATOM 1208 C CA . LEU A 1 158 ? 13.805 -10.758 -7.060 1.00 93.56 158 LEU A CA 1
ATOM 1209 C C . LEU A 1 158 ? 13.275 -11.774 -8.087 1.00 93.56 158 LEU A C 1
ATOM 1211 O O . LEU A 1 158 ? 12.358 -12.543 -7.800 1.00 93.56 158 LEU A O 1
ATOM 1215 N N . ARG A 1 159 ? 13.867 -11.814 -9.286 1.00 94.06 159 ARG A N 1
ATOM 1216 C CA . ARG A 1 159 ? 13.480 -12.745 -10.352 1.00 94.06 159 ARG A CA 1
ATOM 1217 C C . ARG A 1 159 ? 13.715 -14.203 -9.961 1.00 94.06 159 ARG A C 1
ATOM 1219 O O . ARG A 1 159 ? 12.902 -15.054 -10.313 1.00 94.06 159 ARG A O 1
ATOM 1226 N N . GLU A 1 160 ? 14.789 -14.491 -9.234 1.00 94.19 160 GLU A N 1
ATOM 1227 C CA . GLU A 1 160 ? 15.084 -15.828 -8.700 1.00 94.19 160 GLU A CA 1
ATOM 1228 C C . GLU A 1 160 ? 14.151 -16.229 -7.544 1.00 94.19 160 GLU A C 1
ATOM 1230 O O . GLU A 1 160 ? 13.984 -17.421 -7.268 1.00 94.19 160 GLU A O 1
ATOM 1235 N N . LEU A 1 161 ? 13.518 -15.256 -6.880 1.00 93.06 161 LEU A N 1
ATOM 1236 C CA . LEU A 1 161 ? 12.548 -15.488 -5.806 1.00 93.06 161 LEU A CA 1
ATOM 1237 C C . LEU A 1 161 ? 11.133 -15.768 -6.313 1.00 93.06 161 LEU A C 1
ATOM 1239 O O . LEU A 1 161 ? 10.382 -16.434 -5.606 1.00 93.06 161 LEU A O 1
ATOM 1243 N N . LEU A 1 162 ? 10.774 -15.331 -7.526 1.00 94.56 162 LEU A N 1
ATOM 1244 C CA . LEU A 1 162 ? 9.419 -15.501 -8.070 1.00 94.56 162 LEU A CA 1
ATOM 1245 C C . LEU A 1 162 ? 8.854 -16.930 -7.952 1.00 94.56 162 LEU A C 1
ATOM 1247 O O . LEU A 1 162 ? 7.701 -17.051 -7.546 1.00 94.56 162 LEU A O 1
ATOM 1251 N N . PRO A 1 163 ? 9.608 -18.017 -8.236 1.00 95.31 163 PRO A N 1
ATOM 1252 C CA . PRO A 1 163 ? 9.076 -19.376 -8.106 1.00 95.31 163 PRO A CA 1
ATOM 1253 C C . PRO A 1 163 ? 8.702 -19.783 -6.673 1.00 95.31 163 PRO A C 1
ATOM 1255 O O . PRO A 1 163 ? 8.022 -20.789 -6.496 1.00 95.31 163 PRO A O 1
ATOM 1258 N N . ALA A 1 164 ? 9.172 -19.051 -5.658 1.00 92.06 164 ALA A N 1
ATOM 1259 C CA . ALA A 1 164 ? 8.835 -19.297 -4.258 1.00 92.06 164 ALA A CA 1
ATOM 1260 C C . ALA A 1 164 ? 7.528 -18.612 -3.823 1.00 92.06 164 ALA A C 1
ATOM 1262 O O . ALA A 1 164 ? 7.017 -18.939 -2.756 1.00 92.06 164 ALA A O 1
ATOM 1263 N N . ILE A 1 165 ? 6.985 -17.683 -4.620 1.00 97.12 165 ILE A N 1
ATOM 1264 C CA . ILE A 1 165 ? 5.737 -16.979 -4.310 1.00 97.12 165 ILE A CA 1
ATOM 1265 C C . ILE A 1 165 ? 4.562 -17.812 -4.847 1.00 97.12 165 ILE A C 1
ATOM 1267 O O . ILE A 1 165 ? 4.466 -18.001 -6.063 1.00 97.12 165 ILE A O 1
ATOM 1271 N N . PRO A 1 166 ? 3.650 -18.306 -3.986 1.00 97.69 166 PRO A N 1
ATOM 1272 C CA . PRO A 1 166 ? 2.459 -19.023 -4.429 1.00 97.69 166 PRO A CA 1
ATOM 1273 C C . PRO A 1 166 ? 1.596 -18.156 -5.350 1.00 97.69 166 PRO A C 1
ATOM 1275 O O . PRO A 1 166 ? 1.423 -16.959 -5.109 1.00 97.69 166 PRO A O 1
ATOM 1278 N N . ALA A 1 167 ? 1.021 -18.757 -6.392 1.00 97.62 167 ALA A N 1
ATOM 1279 C CA . ALA A 1 167 ? 0.244 -18.029 -7.396 1.00 97.62 167 ALA A CA 1
ATOM 1280 C C . ALA A 1 167 ? -0.964 -17.297 -6.783 1.00 97.62 167 ALA A C 1
ATOM 1282 O O . ALA A 1 167 ? -1.303 -16.194 -7.199 1.00 97.62 167 ALA A O 1
ATOM 1283 N N . GLU A 1 168 ? -1.572 -17.878 -5.752 1.00 97.75 168 GLU A N 1
ATOM 1284 C CA . GLU A 1 168 ? -2.689 -17.325 -4.987 1.00 97.75 168 GLU A CA 1
ATOM 1285 C C . GLU A 1 168 ? -2.301 -16.174 -4.043 1.00 97.75 168 GLU A C 1
ATOM 1287 O O . GLU A 1 168 ? -3.183 -15.549 -3.457 1.00 97.75 168 GLU A O 1
ATOM 1292 N N . ARG A 1 169 ? -1.002 -15.885 -3.886 1.00 98.00 169 ARG A N 1
ATOM 1293 C CA . ARG A 1 169 ? -0.468 -14.761 -3.095 1.00 98.00 169 ARG A CA 1
ATOM 1294 C C . ARG A 1 169 ? 0.245 -13.708 -3.942 1.00 98.00 169 ARG A C 1
ATOM 1296 O O . ARG A 1 169 ? 0.690 -12.703 -3.396 1.00 98.00 169 ARG A O 1
ATOM 1303 N N . LEU A 1 170 ? 0.343 -13.911 -5.252 1.00 98.25 170 LEU A N 1
ATOM 1304 C CA . LEU A 1 170 ? 1.016 -13.002 -6.174 1.00 98.25 170 LEU A CA 1
ATOM 1305 C C . LEU A 1 170 ? 0.040 -11.965 -6.743 1.00 98.25 170 LEU A C 1
ATOM 1307 O O . LEU A 1 170 ? -1.010 -12.316 -7.282 1.00 98.25 170 LEU A O 1
ATOM 1311 N N . LEU A 1 171 ? 0.429 -10.692 -6.699 1.00 98.31 171 LEU A N 1
ATOM 1312 C CA . LEU A 1 171 ? -0.247 -9.593 -7.387 1.00 98.31 171 LEU A CA 1
ATOM 1313 C C . LEU A 1 171 ? 0.713 -8.904 -8.363 1.00 98.31 171 LEU A C 1
ATOM 1315 O O . LEU A 1 171 ? 1.915 -8.813 -8.120 1.00 98.31 171 LEU A O 1
ATOM 1319 N N . LEU A 1 172 ? 0.170 -8.436 -9.488 1.00 98.00 172 LEU A N 1
ATOM 1320 C CA . LEU A 1 172 ? 0.924 -7.735 -10.526 1.00 98.00 172 LEU A CA 1
ATOM 1321 C C . LEU A 1 172 ? 0.539 -6.263 -10.559 1.00 98.00 172 LEU A C 1
ATOM 1323 O O . LEU A 1 172 ? -0.641 -5.915 -10.522 1.00 98.00 172 LEU A O 1
ATOM 1327 N N . GLU A 1 173 ? 1.543 -5.417 -10.719 1.00 98.00 173 GLU A N 1
ATOM 1328 C CA . GLU A 1 173 ? 1.401 -3.966 -10.732 1.00 98.00 173 GLU A CA 1
ATOM 1329 C C . GLU A 1 173 ? 2.467 -3.336 -11.626 1.00 98.00 173 GLU A C 1
ATOM 1331 O O . GLU A 1 173 ? 3.476 -3.949 -11.973 1.00 98.00 173 GLU A O 1
ATOM 1336 N N . THR A 1 174 ? 2.229 -2.103 -12.062 1.00 97.19 174 THR A N 1
ATOM 1337 C CA . THR A 1 174 ? 3.183 -1.379 -12.910 1.00 97.19 174 THR A CA 1
ATOM 1338 C C . THR A 1 174 ? 3.976 -0.337 -12.138 1.00 97.19 174 THR A C 1
ATOM 1340 O O . THR A 1 174 ? 5.055 0.026 -12.596 1.00 97.19 174 THR A O 1
ATOM 1343 N N . ASP A 1 175 ? 3.447 0.136 -11.003 1.00 96.50 175 ASP A N 1
ATOM 1344 C CA . ASP A 1 175 ? 3.964 1.280 -10.239 1.00 96.50 175 ASP A CA 1
ATOM 1345 C C . ASP A 1 175 ? 4.136 2.531 -11.120 1.00 96.50 175 ASP A C 1
ATOM 1347 O O . ASP A 1 175 ? 5.162 3.205 -11.125 1.00 96.50 175 ASP A O 1
ATOM 1351 N N . ALA A 1 176 ? 3.150 2.799 -11.984 1.00 94.69 176 ALA A N 1
ATOM 1352 C CA . ALA A 1 176 ? 3.225 3.911 -12.925 1.00 94.69 176 ALA A CA 1
ATOM 1353 C C . ALA A 1 176 ? 3.146 5.275 -12.226 1.00 94.69 176 ALA A C 1
ATOM 1355 O O . ALA A 1 176 ? 2.308 5.429 -11.341 1.00 94.69 176 ALA A O 1
ATOM 1356 N N . PRO A 1 177 ? 3.947 6.292 -12.623 1.00 93.75 177 PRO A N 1
ATOM 1357 C CA . PRO A 1 177 ? 4.767 6.403 -13.841 1.00 93.75 177 PRO A CA 1
ATOM 1358 C C . PRO A 1 177 ? 6.206 5.835 -13.735 1.00 93.75 177 PRO A C 1
ATOM 1360 O O . PRO A 1 177 ? 7.070 6.170 -14.556 1.00 93.75 177 PRO A O 1
ATOM 1363 N N . TYR A 1 178 ? 6.517 5.068 -12.689 1.00 92.31 178 TYR A N 1
ATOM 1364 C CA . TYR A 1 178 ? 7.850 4.549 -12.380 1.00 92.31 178 TYR A CA 1
ATOM 1365 C C . TYR A 1 178 ? 8.098 3.164 -13.001 1.00 92.31 178 TYR A C 1
ATOM 1367 O O . TYR A 1 178 ? 7.296 2.635 -13.757 1.00 92.31 178 TYR A O 1
ATOM 1375 N N . LEU A 1 179 ? 9.281 2.601 -12.735 1.00 92.00 179 LEU A N 1
ATOM 1376 C CA . LEU A 1 179 ? 9.624 1.193 -12.995 1.00 92.00 179 LEU A CA 1
ATOM 1377 C C . LEU A 1 179 ? 9.309 0.659 -14.404 1.00 92.00 179 LEU A C 1
ATOM 1379 O O . LEU A 1 179 ? 8.952 -0.507 -14.571 1.00 92.00 179 LEU A O 1
ATOM 1383 N N . LEU A 1 180 ? 9.523 1.492 -15.430 1.00 93.31 180 LEU A N 1
ATOM 1384 C CA . LEU A 1 180 ? 9.464 1.073 -16.830 1.00 93.31 180 LEU A CA 1
ATOM 1385 C C . LEU A 1 180 ? 10.306 -0.208 -17.049 1.00 93.31 180 LEU A C 1
ATOM 1387 O O . LEU A 1 180 ? 11.529 -0.151 -16.854 1.00 93.31 180 LEU A O 1
ATOM 1391 N N . PRO A 1 181 ? 9.701 -1.332 -17.494 1.00 94.19 181 PRO A N 1
ATOM 1392 C CA . PRO A 1 181 ? 10.430 -2.574 -17.737 1.00 94.19 181 PRO A CA 1
ATOM 1393 C C . PRO A 1 181 ? 11.585 -2.363 -18.724 1.00 94.19 181 PRO A C 1
ATOM 1395 O O . PRO A 1 181 ? 11.399 -1.866 -19.838 1.00 94.19 181 PRO A O 1
ATOM 1398 N N . ARG A 1 182 ? 12.812 -2.708 -18.319 1.00 91.75 182 ARG A N 1
ATOM 1399 C CA . ARG A 1 182 ? 14.029 -2.401 -19.100 1.00 91.75 182 ARG A CA 1
ATOM 1400 C C . ARG A 1 182 ? 14.194 -3.246 -20.361 1.00 91.75 182 ARG A C 1
ATOM 1402 O O . ARG A 1 182 ? 14.924 -2.842 -21.280 1.00 91.75 182 ARG A O 1
ATOM 1409 N N . ASP A 1 183 ? 13.527 -4.391 -20.395 1.00 92.00 183 ASP A N 1
ATOM 1410 C CA . ASP A 1 183 ? 13.466 -5.328 -21.511 1.00 92.00 183 ASP A CA 1
ATOM 1411 C C . ASP A 1 183 ? 12.333 -5.017 -22.505 1.00 92.00 183 ASP A C 1
ATOM 1413 O O . ASP A 1 183 ? 12.245 -5.681 -23.541 1.00 92.00 183 ASP A O 1
ATOM 1417 N N . LEU A 1 184 ? 11.528 -3.973 -22.254 1.00 92.19 184 LEU A N 1
ATOM 1418 C CA . LEU A 1 184 ? 10.462 -3.535 -23.152 1.00 92.19 184 LEU A CA 1
ATOM 1419 C C . LEU A 1 184 ? 11.018 -3.110 -24.521 1.00 92.19 184 LEU A C 1
ATOM 1421 O O . LEU A 1 184 ? 11.975 -2.330 -24.627 1.00 92.19 184 LEU A O 1
ATOM 1425 N N . LYS A 1 185 ? 10.390 -3.616 -25.589 1.00 89.19 185 LYS A N 1
ATOM 1426 C CA . LYS A 1 185 ? 10.749 -3.336 -26.985 1.00 89.19 185 LYS A CA 1
ATOM 1427 C C . LYS A 1 185 ? 9.493 -3.003 -27.809 1.00 89.19 185 LYS A C 1
ATOM 1429 O O . LYS A 1 185 ? 8.569 -3.812 -27.806 1.00 89.19 185 LYS A O 1
ATOM 1434 N N . PRO A 1 186 ? 9.475 -1.884 -28.563 1.00 89.00 186 PRO A N 1
ATOM 1435 C CA . PRO A 1 186 ? 10.495 -0.832 -28.605 1.00 89.00 186 PRO A CA 1
ATOM 1436 C C . PRO A 1 186 ? 10.546 -0.035 -27.292 1.00 89.00 186 PRO A C 1
ATOM 1438 O O . PRO A 1 186 ? 9.567 0.026 -26.554 1.00 89.00 186 PRO A O 1
ATOM 1441 N N . ARG A 1 187 ? 11.693 0.589 -26.995 1.00 83.12 187 ARG A N 1
ATOM 1442 C CA . ARG A 1 187 ? 11.800 1.462 -25.819 1.00 83.12 187 ARG A CA 1
ATOM 1443 C C . ARG A 1 187 ? 10.985 2.743 -26.044 1.00 83.12 187 ARG A C 1
ATOM 1445 O O . ARG A 1 187 ? 11.179 3.374 -27.086 1.00 83.12 187 ARG A O 1
ATOM 1452 N N . PRO A 1 188 ? 10.121 3.148 -25.098 1.00 83.56 188 PRO A N 1
ATOM 1453 C CA . PRO A 1 188 ? 9.392 4.404 -25.205 1.00 83.56 188 PRO A CA 1
ATOM 1454 C C . PRO A 1 188 ? 10.341 5.606 -25.129 1.00 83.56 188 PRO A C 1
ATOM 1456 O O . PRO A 1 188 ? 11.448 5.529 -24.592 1.00 83.56 188 PRO A O 1
ATOM 1459 N N . ALA A 1 189 ? 9.899 6.729 -25.699 1.00 81.25 189 ALA A N 1
ATOM 1460 C CA . ALA A 1 189 ? 10.679 7.965 -25.728 1.00 81.25 189 ALA A CA 1
ATOM 1461 C C . ALA A 1 189 ? 10.844 8.583 -24.327 1.00 81.25 189 ALA A C 1
ATOM 1463 O O . ALA A 1 189 ? 11.889 9.157 -24.017 1.00 81.25 189 ALA A O 1
ATOM 1464 N N . SER A 1 190 ? 9.830 8.445 -23.467 1.00 80.31 190 SER A N 1
ATOM 1465 C CA . SER A 1 190 ? 9.905 8.789 -22.048 1.00 80.31 190 SER A CA 1
ATOM 1466 C C . SER A 1 190 ? 10.366 7.577 -21.231 1.00 80.31 190 SER A C 1
ATOM 1468 O O . SER A 1 190 ? 10.070 6.432 -21.556 1.00 80.31 190 SER A O 1
ATOM 1470 N N . ARG A 1 191 ? 11.070 7.821 -20.118 1.00 75.25 191 ARG A N 1
ATOM 1471 C CA . ARG A 1 191 ? 11.381 6.782 -19.114 1.00 75.25 191 ARG A CA 1
ATOM 1472 C C . ARG A 1 191 ? 10.225 6.545 -18.129 1.00 75.25 191 ARG A C 1
ATOM 1474 O O . ARG A 1 191 ? 10.470 6.112 -17.009 1.00 75.25 191 ARG A O 1
ATOM 1481 N N . ARG A 1 192 ? 9.003 6.899 -18.529 1.00 75.44 192 ARG A N 1
ATOM 1482 C CA . ARG A 1 192 ? 7.772 6.673 -17.769 1.00 75.44 192 ARG A CA 1
ATOM 1483 C C . ARG A 1 192 ? 7.032 5.520 -18.434 1.00 75.44 192 ARG A C 1
ATOM 1485 O O . ARG A 1 192 ? 7.072 5.437 -19.66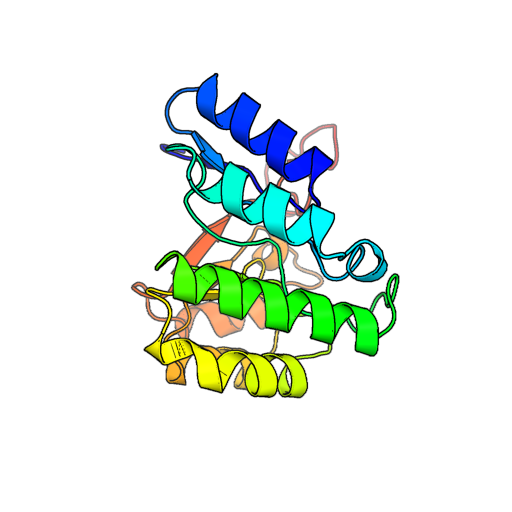4 1.00 75.44 192 ARG A O 1
ATOM 1492 N N . ASN A 1 193 ? 6.460 4.625 -17.639 1.00 64.56 193 ASN A N 1
ATOM 1493 C CA . ASN A 1 193 ? 5.536 3.613 -18.155 1.00 64.56 193 ASN A CA 1
ATOM 1494 C C . ASN A 1 193 ? 4.163 4.225 -18.473 1.00 64.56 193 ASN A C 1
ATOM 1496 O O . ASN A 1 193 ? 3.912 5.395 -18.093 1.00 64.56 193 ASN A O 1
#

Secondary structure (DSSP, 8-state):
---EEEPP-SHHHHHHHHHHHHHSTTEEEEE---GGGGGG--HHHHHHHHHHTTSTTEEEEEEEEEETTT-SS-HHHHHHHHHHHHHHHHHTT--EEEEEES-HHHHHHHHGGGGGGSS-EEE-S----HHHHHHHHHTT-EEEE-GGGG-TTTSHHHHHHGGGS-GGGEEE---TTS---TT-SSPPSSS--

Organism: Klebsiella variicola (NCBI:txid244366)

Sequence (193 aa):
VHGMLLTGTNLPESQQAQRMASHYSGCWSTAGVHPHDGSSWSPAVAEAIYTLAREPQVVAIGECGLDFNRNFSTPQEQEAAFSAQLALAAELSMPVFLHCRDAHDRFLALLKPWLEKIPGAVLHCFTGSRSEVQECLDLGLFIGITGWVCDERRGLELRELLPAIPAERLLLETDAPYLLPRDLKPRPASRRN